Protein AF-A0A3D1B6W2-F1 (afdb_monomer)

Radius of gyration: 20.96 Å; Cα contacts (8 Å, |Δi|>4): 248; chains: 1; bounding box: 51×53×58 Å

Secondary structure (DSSP, 8-state):
-HHHHHHHHHHHHHHHHHHHHHTSS--SHHHHHHHHTTSS--TTTTHHHHHHHHHHHHHHHHHHHHHHHHHH-HHHHHHHHHHHHHHHHHHS-GGGPPTT---HHHHHHHHHHHHHHHHHHHHHTTS--HHHHHHHHHHHHHHHHHHSHHHHHHHH------TTGGGHHHHHHHHHHHHHHHTT--HHHHHHHTSHHHHHHHHHHHHHHHHHHHHHHHHHHHSTT-HHHHHHHHHHHHHHHHHHIIIIIHHHHHHHHHHHHHHTTS-----

Solvent-accessible surface area (backbone atoms only — not comparable to full-atom values): 14532 Å² total; per-residue (Å²): 112,69,72,53,51,65,35,49,48,64,56,51,52,50,42,54,50,51,29,37,74,70,57,49,84,29,73,46,74,67,50,47,50,29,45,76,68,41,71,44,31,45,74,80,63,8,57,55,35,20,51,57,58,41,60,70,51,41,61,64,52,52,48,52,46,52,48,39,35,73,75,65,29,65,67,51,38,50,50,53,53,50,50,52,44,52,52,46,41,73,76,44,40,51,83,71,58,61,85,43,52,24,56,39,76,60,54,41,58,33,53,51,44,47,52,52,49,62,73,47,39,72,67,58,63,74,50,88,46,44,82,53,18,33,59,47,48,51,51,51,49,49,53,53,52,61,64,34,51,70,47,31,29,72,78,70,68,44,77,84,62,78,76,63,70,54,40,50,56,62,52,28,47,54,50,38,54,46,44,70,47,31,73,80,36,26,38,66,52,14,43,54,55,66,28,72,69,47,44,52,51,59,68,22,41,64,38,18,60,63,41,28,64,59,38,41,54,54,39,44,72,76,40,67,91,40,66,69,46,53,54,49,23,53,53,51,15,49,49,52,3,48,48,42,25,63,70,44,34,50,52,33,51,54,52,42,50,54,56,57,59,51,62,70,69,73,75,75,81,87,130

Sequence (271 aa):
MLGRTLRVLPLYFLACLLYYWAGIGITTATELKAALTFQQGFIHLWTIPVEFKFYLLLPPLAWAGLWLLRRYGHATLIISGLSLLLMQQALWPYWQTPENSAETRWYLPAFLFGILAALLLPNLRQLHRSRVATPCALATLLVLLLALPGTRLWLFGTPLSADLMDKHLYLGLIWTCFLVVLVDGQGLAGRLLMSGPLARLGAISYSTYLFHWLVFSLLAKLWPGNAAAMCAALALALLAGALGYRLFEQPAERLRRRFSGKSHKLTPGES

Structure (mmCIF, N/CA/C/O backbone):
data_AF-A0A3D1B6W2-F1
#
_entry.id   AF-A0A3D1B6W2-F1
#
loop_
_atom_site.group_PDB
_atom_site.id
_atom_site.type_symbol
_atom_site.label_atom_id
_atom_site.label_alt_id
_atom_site.label_comp_id
_atom_site.label_asym_id
_atom_site.label_entity_id
_atom_site.label_seq_id
_atom_site.pdbx_PDB_ins_code
_atom_site.Cartn_x
_atom_site.Cartn_y
_atom_site.Cartn_z
_atom_site.occupancy
_atom_site.B_iso_or_equiv
_atom_site.auth_seq_id
_atom_site.auth_comp_id
_atom_site.auth_asym_id
_atom_site.auth_atom_id
_atom_site.pdbx_PDB_model_num
ATOM 1 N N . MET A 1 1 ? -9.464 -15.404 4.050 1.00 58.69 1 MET A N 1
ATOM 2 C CA . MET A 1 1 ? -8.199 -15.716 3.352 1.00 58.69 1 MET A CA 1
ATOM 3 C C . MET A 1 1 ? -8.468 -16.140 1.907 1.00 58.69 1 MET A C 1
ATOM 5 O O . MET A 1 1 ? -8.312 -15.300 1.031 1.00 58.69 1 MET A O 1
ATOM 9 N N . LEU A 1 2 ? -9.031 -17.336 1.664 1.00 61.34 2 LEU A N 1
ATOM 10 C CA . LEU A 1 2 ? -9.303 -17.889 0.316 1.00 61.34 2 LEU A CA 1
ATOM 11 C C . LEU A 1 2 ? -9.979 -16.929 -0.682 1.00 61.34 2 LEU A C 1
ATOM 13 O O . LEU A 1 2 ? -9.575 -16.840 -1.837 1.00 61.34 2 LEU A O 1
ATOM 17 N N . GLY A 1 3 ? -10.985 -16.170 -0.240 1.00 63.78 3 GLY A N 1
ATOM 18 C CA . GLY A 1 3 ? -11.728 -15.272 -1.129 1.00 63.78 3 GLY A CA 1
ATOM 19 C C . GLY A 1 3 ? -10.931 -14.084 -1.687 1.00 63.78 3 GLY A C 1
ATOM 20 O O . GLY A 1 3 ? -11.324 -13.548 -2.717 1.00 63.78 3 GLY A O 1
ATOM 21 N N . ARG A 1 4 ? -9.843 -13.653 -1.028 1.00 71.50 4 ARG A N 1
ATOM 22 C CA . ARG A 1 4 ? -8.928 -12.632 -1.578 1.00 71.50 4 ARG A CA 1
ATOM 23 C C . ARG A 1 4 ? -7.887 -13.273 -2.490 1.00 71.50 4 ARG A C 1
ATOM 25 O O . ARG A 1 4 ? -7.657 -12.762 -3.577 1.00 71.50 4 ARG A O 1
ATOM 32 N N . THR A 1 5 ? -7.349 -14.424 -2.095 1.00 77.19 5 THR A N 1
ATOM 33 C CA . THR A 1 5 ? -6.387 -15.204 -2.887 1.00 77.19 5 THR A CA 1
ATOM 34 C C . THR A 1 5 ? -6.891 -15.475 -4.305 1.00 77.19 5 THR A C 1
ATOM 36 O O . THR A 1 5 ? -6.187 -15.190 -5.267 1.00 77.19 5 THR A O 1
ATOM 39 N N . LEU A 1 6 ? -8.144 -15.922 -4.439 1.00 75.94 6 LEU A N 1
ATOM 40 C CA . LEU A 1 6 ? -8.764 -16.221 -5.736 1.00 75.94 6 LEU A CA 1
ATOM 41 C C . LEU A 1 6 ? -9.011 -14.985 -6.617 1.00 75.94 6 LEU A C 1
ATOM 43 O O . LEU A 1 6 ? -9.129 -15.123 -7.828 1.00 75.94 6 LEU A O 1
ATOM 47 N N . ARG A 1 7 ? -9.106 -13.789 -6.023 1.00 81.00 7 ARG A N 1
ATOM 48 C CA . ARG A 1 7 ? -9.294 -12.525 -6.756 1.00 81.00 7 ARG A CA 1
ATOM 49 C C . ARG A 1 7 ? -7.963 -11.939 -7.231 1.00 81.00 7 ARG A C 1
ATOM 51 O O . ARG A 1 7 ? -7.905 -11.381 -8.316 1.00 81.00 7 ARG A O 1
ATOM 58 N N . VAL A 1 8 ? -6.925 -12.047 -6.406 1.00 86.38 8 VAL A N 1
ATOM 59 C CA . VAL A 1 8 ? -5.662 -11.309 -6.564 1.00 86.38 8 VAL A CA 1
ATOM 60 C C . VAL A 1 8 ? -4.631 -12.126 -7.358 1.00 86.38 8 VAL A C 1
ATOM 62 O O . VAL A 1 8 ? -4.067 -11.626 -8.327 1.00 86.38 8 VAL A O 1
ATOM 65 N N . LEU A 1 9 ? -4.419 -13.407 -7.022 1.00 90.44 9 LEU A N 1
ATOM 66 C CA . LEU A 1 9 ? -3.340 -14.206 -7.628 1.00 90.44 9 LEU A CA 1
ATOM 67 C C . LEU A 1 9 ? -3.429 -14.385 -9.149 1.00 90.44 9 LEU A C 1
ATOM 69 O O . LEU A 1 9 ? -2.396 -14.229 -9.796 1.00 90.44 9 LEU A O 1
ATOM 73 N N . PRO A 1 10 ? -4.597 -14.692 -9.752 1.00 91.56 10 PRO A N 1
ATOM 74 C CA . PRO A 1 10 ? -4.646 -14.956 -11.190 1.00 91.56 10 PRO A CA 1
ATOM 75 C C . PRO A 1 10 ? -4.177 -13.758 -12.017 1.00 91.56 10 PRO A C 1
ATOM 77 O O . PRO A 1 10 ? -3.418 -13.913 -12.971 1.00 91.56 10 PRO A O 1
ATOM 80 N N . LEU A 1 11 ? -4.593 -12.555 -11.614 1.00 92.69 11 LEU A N 1
ATOM 81 C CA . LEU A 1 11 ? -4.232 -11.332 -12.315 1.00 92.69 11 LEU A CA 1
ATOM 82 C C . LEU A 1 11 ? -2.776 -10.937 -12.059 1.00 92.69 11 LEU A C 1
ATOM 84 O O . LEU A 1 11 ? -2.102 -10.487 -12.980 1.00 92.69 11 LEU A O 1
ATOM 88 N N . TYR A 1 12 ? -2.274 -11.154 -10.841 1.00 94.75 12 TYR A N 1
ATOM 89 C CA . TYR A 1 12 ? -0.857 -10.981 -10.529 1.00 94.75 12 TYR A CA 1
ATOM 90 C C . TYR A 1 12 ? 0.036 -11.893 -11.384 1.00 94.75 12 TYR A C 1
ATOM 92 O O . TYR A 1 12 ? 0.992 -11.416 -11.988 1.00 94.75 12 TYR A O 1
ATOM 100 N N . PHE A 1 13 ? -0.299 -13.182 -11.501 1.00 95.00 13 PHE A N 1
ATOM 101 C CA . PHE A 1 13 ? 0.459 -14.116 -12.339 1.00 95.00 13 PHE A CA 1
ATOM 102 C C . PHE A 1 13 ? 0.422 -13.717 -13.813 1.00 95.00 13 PHE A C 1
ATOM 104 O O . PHE A 1 13 ? 1.461 -13.733 -14.471 1.00 95.00 13 PHE A O 1
ATOM 111 N N . LEU A 1 14 ? -0.742 -13.293 -14.317 1.00 95.25 14 LEU A N 1
ATOM 112 C CA . LEU A 1 14 ? -0.849 -12.745 -15.667 1.00 95.25 14 LEU A CA 1
ATOM 113 C C . LEU A 1 14 ? 0.044 -11.511 -15.846 1.00 95.25 14 LEU A C 1
ATOM 115 O O . LEU A 1 14 ? 0.740 -11.409 -16.852 1.00 95.25 14 LEU A O 1
ATOM 119 N N . ALA A 1 15 ? 0.063 -10.597 -14.874 1.00 95.62 15 ALA A N 1
ATOM 120 C CA . ALA A 1 15 ? 0.935 -9.431 -14.917 1.00 95.62 15 ALA A CA 1
ATOM 121 C C . ALA A 1 15 ? 2.412 -9.842 -14.979 1.00 95.62 15 ALA A C 1
ATOM 123 O O . ALA A 1 15 ? 3.109 -9.396 -15.884 1.00 95.62 15 ALA A O 1
ATOM 124 N N . CYS A 1 16 ? 2.881 -10.741 -14.105 1.00 96.19 16 CYS A N 1
ATOM 125 C CA . CYS A 1 16 ? 4.258 -11.248 -14.144 1.00 96.19 16 CYS A CA 1
ATOM 126 C C . CYS A 1 16 ? 4.626 -11.851 -15.508 1.00 96.19 16 CYS A C 1
ATOM 128 O O . CYS A 1 16 ? 5.708 -11.575 -16.024 1.00 96.19 16 CYS A O 1
ATOM 130 N N . LEU A 1 17 ? 3.722 -12.630 -16.112 1.00 96.38 17 LEU A N 1
ATOM 131 C CA . LEU A 1 17 ? 3.921 -13.204 -17.445 1.00 96.38 17 LEU A CA 1
ATOM 132 C C . LEU A 1 17 ? 4.016 -12.125 -18.531 1.00 96.38 17 LEU A C 1
ATOM 134 O O . LEU A 1 17 ? 4.870 -12.222 -19.406 1.00 96.38 17 LEU A O 1
ATOM 138 N N . LEU A 1 18 ? 3.181 -11.086 -18.465 1.00 95.75 18 LEU A N 1
ATOM 139 C CA . LEU A 1 18 ? 3.218 -9.971 -19.414 1.00 95.75 18 LEU A CA 1
ATOM 140 C C . LEU A 1 18 ? 4.480 -9.115 -19.262 1.00 95.75 18 LEU A C 1
ATOM 142 O O . LEU A 1 18 ? 5.059 -8.721 -20.270 1.00 95.75 18 LEU A O 1
ATOM 146 N N . TYR A 1 19 ? 4.937 -8.863 -18.032 1.00 96.38 19 TYR A N 1
ATOM 147 C CA . TYR A 1 19 ? 6.213 -8.182 -17.778 1.00 96.38 19 TYR A CA 1
ATOM 148 C C . TYR A 1 19 ? 7.397 -8.978 -18.323 1.00 96.38 19 TYR A C 1
ATOM 150 O O . TYR A 1 19 ? 8.251 -8.401 -18.995 1.00 96.38 19 TYR A O 1
ATOM 158 N N . TYR A 1 20 ? 7.401 -10.295 -18.093 1.00 96.44 20 TYR A N 1
ATOM 159 C CA . TYR A 1 20 ? 8.403 -11.201 -18.647 1.00 96.44 20 TYR A CA 1
ATOM 160 C C . TYR A 1 20 ? 8.401 -11.192 -20.178 1.00 96.44 20 TYR A C 1
ATOM 162 O O . TYR A 1 20 ? 9.444 -11.005 -20.798 1.00 96.44 20 TYR A O 1
ATOM 170 N N . TRP A 1 21 ? 7.224 -11.321 -20.794 1.00 96.19 21 TRP A N 1
ATOM 171 C CA . TRP A 1 21 ? 7.077 -11.297 -22.249 1.00 96.19 21 TRP A CA 1
ATOM 172 C C . TRP A 1 21 ? 7.518 -9.963 -22.866 1.00 96.19 21 TRP A C 1
ATOM 174 O O . TRP A 1 21 ? 8.160 -9.946 -23.912 1.00 96.19 21 TRP A O 1
ATOM 184 N N . ALA A 1 22 ? 7.214 -8.844 -22.206 1.00 94.00 22 ALA A N 1
ATOM 185 C CA . ALA A 1 22 ? 7.631 -7.518 -22.650 1.00 94.00 22 ALA A CA 1
ATOM 186 C C . ALA A 1 22 ? 9.114 -7.209 -22.365 1.00 94.00 22 ALA A C 1
ATOM 188 O O . ALA A 1 22 ? 9.617 -6.186 -22.833 1.00 94.00 22 ALA A O 1
ATOM 189 N N . GLY A 1 23 ? 9.806 -8.050 -21.587 1.00 93.31 23 GLY A N 1
ATOM 190 C CA . GLY A 1 23 ? 11.188 -7.829 -21.163 1.00 93.31 23 GLY A CA 1
ATOM 191 C C . GLY A 1 23 ? 11.363 -6.588 -20.282 1.00 93.31 23 GLY A C 1
ATOM 192 O O . GLY A 1 23 ? 12.385 -5.909 -20.374 1.00 93.31 23 GLY A O 1
ATOM 193 N N . ILE A 1 24 ? 10.358 -6.244 -19.468 1.00 92.19 24 ILE A N 1
ATOM 194 C CA . ILE A 1 24 ? 10.368 -5.062 -18.594 1.00 92.19 24 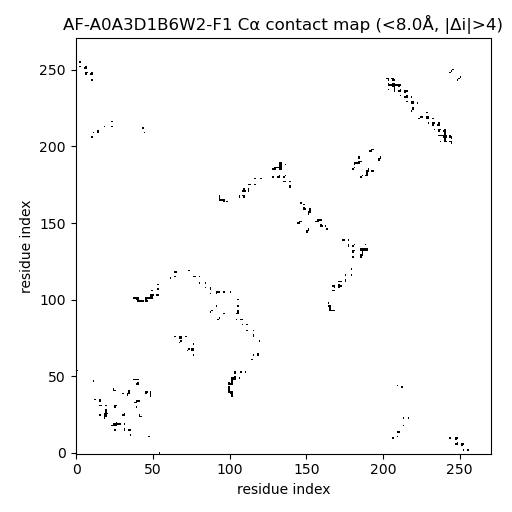ILE A CA 1
ATOM 195 C C . ILE A 1 24 ? 10.360 -5.529 -17.140 1.00 92.19 24 ILE A C 1
ATOM 197 O O . ILE A 1 24 ? 9.388 -6.117 -16.674 1.00 92.19 24 ILE A O 1
ATOM 201 N N . GLY A 1 25 ? 11.431 -5.244 -16.397 1.00 89.50 25 GLY A N 1
ATOM 202 C CA . GLY A 1 25 ? 11.549 -5.555 -14.967 1.00 89.50 25 GLY A CA 1
ATOM 203 C C . GLY A 1 25 ? 11.794 -7.033 -14.639 1.00 89.50 25 GLY A C 1
ATOM 204 O O . GLY A 1 25 ? 12.628 -7.317 -13.789 1.00 89.50 25 GLY A O 1
ATOM 205 N N . ILE A 1 26 ? 11.105 -7.956 -15.316 1.00 94.00 26 ILE A N 1
ATOM 206 C CA . ILE A 1 26 ? 11.344 -9.404 -15.269 1.00 94.00 26 ILE A CA 1
ATOM 207 C C . ILE A 1 26 ? 11.857 -9.805 -16.650 1.00 94.00 26 ILE A C 1
ATOM 209 O O . ILE A 1 26 ? 11.175 -9.586 -17.646 1.00 94.00 26 ILE A O 1
ATOM 213 N N . THR A 1 27 ? 13.055 -10.366 -16.727 1.00 93.81 27 THR A N 1
ATOM 214 C CA . THR A 1 27 ? 13.745 -10.630 -18.001 1.00 93.81 27 THR A CA 1
ATOM 215 C C . THR A 1 27 ? 14.181 -12.080 -18.150 1.00 93.81 27 THR A C 1
ATOM 217 O O . THR A 1 27 ? 14.271 -12.588 -19.266 1.00 93.81 27 THR A O 1
ATOM 220 N N . THR A 1 28 ? 14.391 -12.786 -17.038 1.00 95.69 28 THR A N 1
ATOM 221 C CA . THR A 1 28 ? 14.828 -14.187 -17.046 1.00 95.69 28 THR A CA 1
ATOM 222 C C . THR A 1 28 ? 13.753 -15.133 -16.514 1.00 95.69 28 THR A C 1
ATOM 224 O O . THR A 1 28 ? 12.903 -14.769 -15.699 1.00 95.69 28 THR A O 1
ATOM 227 N N . ALA A 1 29 ? 13.797 -16.398 -16.946 1.00 95.25 29 ALA A N 1
ATOM 228 C CA . ALA A 1 29 ? 12.887 -17.429 -16.439 1.00 95.25 29 ALA A CA 1
ATOM 229 C C . ALA A 1 29 ? 13.076 -17.679 -14.928 1.00 95.25 29 ALA A C 1
ATOM 231 O O . ALA A 1 29 ? 12.125 -18.016 -14.221 1.00 95.25 29 ALA A O 1
ATOM 232 N N . THR A 1 30 ? 14.296 -17.481 -14.422 1.00 95.88 30 THR A N 1
ATOM 233 C CA . THR A 1 30 ? 14.623 -17.543 -12.993 1.00 95.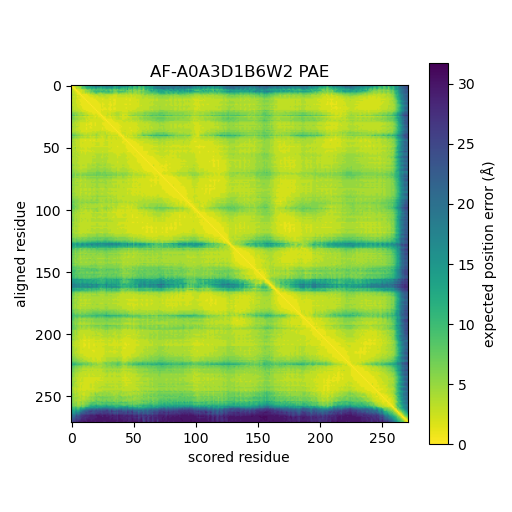88 30 THR A CA 1
ATOM 234 C C . THR A 1 30 ? 13.949 -16.425 -12.205 1.00 95.88 30 THR A C 1
ATOM 236 O O . THR A 1 30 ? 13.352 -16.704 -11.168 1.00 95.88 30 THR A O 1
ATOM 239 N N . GLU A 1 31 ? 13.964 -15.191 -12.715 1.00 95.12 31 GLU A N 1
ATOM 240 C CA . GLU A 1 31 ? 13.259 -14.056 -12.104 1.00 95.12 31 GLU A CA 1
ATOM 241 C C . GLU A 1 31 ? 11.746 -14.264 -12.125 1.00 95.12 31 GLU A C 1
ATOM 243 O O . GLU A 1 31 ? 11.082 -14.070 -11.108 1.00 95.12 31 GLU A O 1
ATOM 248 N N . LEU A 1 32 ? 11.196 -14.743 -13.247 1.00 95.88 32 LEU A N 1
ATOM 249 C CA . LEU A 1 32 ? 9.775 -15.075 -13.341 1.00 95.88 32 LEU A CA 1
ATOM 250 C C . LEU A 1 32 ? 9.388 -16.117 -12.284 1.00 95.88 32 LEU A C 1
ATOM 252 O O . LEU A 1 32 ? 8.409 -15.935 -11.562 1.00 95.88 32 LEU A O 1
ATOM 256 N N . LYS A 1 33 ? 10.177 -17.188 -12.139 1.00 96.38 33 LYS A N 1
ATOM 257 C CA . LYS A 1 33 ? 9.943 -18.200 -11.103 1.00 96.38 33 LYS A CA 1
ATOM 258 C C . LYS A 1 33 ? 10.027 -17.594 -9.698 1.00 96.38 33 LYS A C 1
ATOM 260 O O . LYS A 1 33 ? 9.172 -17.895 -8.864 1.00 96.38 33 LYS A O 1
ATOM 265 N N . ALA A 1 34 ? 11.008 -16.734 -9.432 1.00 95.06 34 ALA A N 1
ATOM 266 C CA . ALA A 1 34 ? 11.166 -16.071 -8.138 1.00 95.06 34 ALA A CA 1
ATOM 267 C C . ALA A 1 34 ? 9.987 -15.133 -7.811 1.00 95.06 34 ALA A C 1
ATOM 269 O O . ALA A 1 34 ? 9.536 -15.097 -6.664 1.00 95.06 34 ALA A O 1
ATOM 270 N N . ALA A 1 35 ? 9.441 -14.440 -8.816 1.00 94.38 35 ALA A N 1
ATOM 271 C CA . ALA A 1 35 ? 8.260 -13.590 -8.682 1.00 94.38 35 ALA A CA 1
ATOM 272 C C . ALA A 1 35 ? 7.004 -14.421 -8.371 1.00 94.38 35 ALA A C 1
ATOM 274 O O . ALA A 1 35 ? 6.321 -14.182 -7.376 1.00 94.38 35 ALA A O 1
ATOM 275 N N . LEU A 1 36 ? 6.737 -15.461 -9.172 1.00 94.38 36 LEU A N 1
ATOM 276 C CA . LEU A 1 36 ? 5.565 -16.331 -9.011 1.00 94.38 36 LEU A CA 1
ATOM 277 C C . LEU A 1 36 ? 5.572 -17.108 -7.684 1.00 94.38 36 LEU A C 1
ATOM 279 O O . LEU A 1 36 ? 4.510 -17.435 -7.160 1.00 94.38 36 LEU A O 1
ATOM 283 N N . THR A 1 37 ? 6.756 -17.395 -7.135 1.00 94.25 37 THR A N 1
ATOM 284 C CA . THR A 1 37 ? 6.927 -18.096 -5.849 1.00 94.25 37 THR A CA 1
ATOM 285 C C . THR A 1 37 ? 7.104 -17.159 -4.650 1.00 94.25 37 THR A C 1
ATOM 287 O O . THR A 1 37 ? 7.338 -17.636 -3.541 1.00 94.25 37 THR A O 1
ATOM 290 N N . PHE A 1 38 ? 6.972 -15.839 -4.840 1.00 93.88 38 PHE A N 1
ATOM 291 C CA . PHE A 1 38 ? 7.092 -14.819 -3.786 1.00 93.88 38 PHE A CA 1
ATOM 292 C C . PHE A 1 38 ? 8.448 -14.777 -3.059 1.00 93.88 38 PHE A C 1
ATOM 294 O O . PHE A 1 38 ? 8.538 -14.316 -1.914 1.00 93.88 38 PHE A O 1
ATOM 301 N N . GLN A 1 39 ? 9.508 -15.239 -3.722 1.00 91.75 39 GLN A N 1
ATOM 302 C CA . GLN A 1 39 ? 10.873 -15.212 -3.194 1.00 91.75 39 GLN A CA 1
ATOM 303 C C . GLN A 1 39 ? 11.518 -13.836 -3.354 1.00 91.75 39 GLN A C 1
ATOM 305 O O . GLN A 1 39 ? 12.265 -13.401 -2.482 1.00 91.75 39 GLN A O 1
ATOM 310 N N . GLN A 1 40 ? 11.221 -13.144 -4.454 1.00 91.25 40 GLN A N 1
ATOM 311 C CA . GLN A 1 40 ? 11.771 -11.827 -4.755 1.00 91.25 40 GLN A CA 1
ATOM 312 C C . GLN A 1 40 ? 10.684 -10.882 -5.259 1.00 91.25 40 GLN A C 1
ATOM 314 O O . GLN A 1 40 ? 9.695 -11.300 -5.864 1.00 91.25 40 GLN A O 1
ATOM 319 N N . GLY A 1 41 ? 10.868 -9.600 -4.958 1.00 89.44 41 GLY A N 1
ATOM 320 C CA . GLY A 1 41 ? 10.013 -8.527 -5.426 1.00 89.44 41 GLY A CA 1
ATOM 321 C C . GLY A 1 41 ? 10.649 -7.850 -6.631 1.00 89.44 41 GLY A C 1
ATOM 322 O O . GLY A 1 41 ? 11.858 -7.649 -6.668 1.00 89.44 41 GLY A O 1
ATOM 323 N N . PHE A 1 42 ? 9.829 -7.505 -7.618 1.00 91.38 42 PHE A N 1
ATOM 324 C CA . PHE A 1 42 ? 10.276 -6.858 -8.849 1.00 91.38 42 PHE A CA 1
ATOM 325 C C . PHE A 1 42 ? 9.487 -5.576 -9.058 1.00 91.38 42 PHE A C 1
ATOM 327 O O . PHE A 1 42 ? 8.285 -5.561 -8.790 1.00 91.38 42 PHE A O 1
ATOM 334 N N . ILE A 1 43 ? 10.144 -4.537 -9.586 1.00 90.44 43 ILE A N 1
ATOM 335 C CA . ILE A 1 43 ? 9.535 -3.250 -9.970 1.00 90.44 43 ILE A CA 1
ATOM 336 C C . ILE A 1 43 ? 8.603 -2.707 -8.881 1.00 90.44 43 ILE A C 1
ATOM 338 O O . ILE A 1 43 ? 9.038 -2.557 -7.756 1.00 90.44 43 ILE A O 1
ATOM 342 N N . HIS A 1 44 ? 7.333 -2.428 -9.159 1.00 92.06 44 HIS A N 1
ATOM 343 C CA . HIS A 1 44 ? 6.314 -2.131 -8.149 1.00 92.06 44 HIS A CA 1
ATOM 344 C C . HIS A 1 44 ? 5.630 -3.394 -7.603 1.00 92.06 44 HIS A C 1
ATOM 346 O O . HIS A 1 44 ? 5.048 -3.336 -6.532 1.00 92.06 44 HIS A O 1
ATOM 352 N N . LEU A 1 45 ? 5.715 -4.547 -8.271 1.00 94.75 45 LEU A N 1
ATOM 353 C CA . LEU A 1 45 ? 4.985 -5.782 -7.940 1.00 94.75 45 LEU A CA 1
ATOM 354 C C . LEU A 1 45 ? 5.390 -6.458 -6.612 1.00 94.75 45 LEU A C 1
ATOM 356 O O . LEU A 1 45 ? 4.732 -7.415 -6.199 1.00 94.75 45 LEU A O 1
ATOM 360 N N . TRP A 1 46 ? 6.443 -5.989 -5.935 1.00 93.19 46 TRP A N 1
ATOM 361 C CA . TRP A 1 46 ? 6.930 -6.527 -4.652 1.00 93.19 46 TRP A CA 1
ATOM 362 C C . TRP A 1 46 ? 5.914 -6.453 -3.507 1.00 93.19 46 TRP A C 1
ATOM 364 O O . TRP A 1 46 ? 5.972 -7.266 -2.581 1.00 93.19 46 TRP A O 1
ATOM 374 N N . THR A 1 47 ? 4.965 -5.517 -3.572 1.00 92.50 47 THR A N 1
ATOM 375 C CA . THR A 1 47 ? 3.938 -5.342 -2.534 1.00 92.50 47 THR A CA 1
ATOM 376 C C . THR A 1 47 ? 3.047 -6.576 -2.400 1.00 92.50 47 THR A C 1
ATOM 378 O O . THR A 1 47 ? 2.617 -6.910 -1.299 1.00 92.50 47 THR A O 1
ATOM 381 N N . ILE A 1 48 ? 2.820 -7.311 -3.495 1.00 94.00 48 ILE A N 1
ATOM 382 C CA . ILE A 1 48 ? 1.931 -8.473 -3.517 1.00 94.00 48 ILE A CA 1
ATOM 383 C C . ILE A 1 48 ? 2.488 -9.622 -2.659 1.00 94.00 48 ILE A C 1
ATOM 385 O O . ILE A 1 48 ? 1.779 -10.047 -1.743 1.00 94.00 48 ILE A O 1
ATOM 389 N N . PRO A 1 49 ? 3.740 -10.093 -2.849 1.00 94.44 49 PRO A N 1
ATOM 390 C CA . PRO A 1 49 ? 4.396 -11.003 -1.909 1.00 94.44 49 PRO A CA 1
ATOM 391 C C . PRO A 1 49 ? 4.284 -10.565 -0.441 1.00 94.44 49 PRO A C 1
ATOM 393 O O . PRO A 1 49 ? 3.927 -11.372 0.421 1.00 94.44 49 PRO A O 1
ATOM 396 N N . VAL A 1 50 ? 4.553 -9.282 -0.166 1.00 94.81 50 VAL A N 1
ATOM 397 C CA . VAL A 1 50 ? 4.533 -8.703 1.185 1.00 94.81 50 VAL A CA 1
ATOM 398 C C . VAL A 1 50 ? 3.142 -8.807 1.812 1.00 94.81 50 VAL A C 1
ATOM 400 O O . VAL A 1 50 ? 3.014 -9.263 2.952 1.00 94.81 50 VAL A O 1
ATOM 403 N N . GLU A 1 51 ? 2.100 -8.432 1.070 1.00 93.44 51 GLU A N 1
ATOM 404 C CA . GLU A 1 51 ? 0.706 -8.523 1.505 1.00 93.44 51 GLU A CA 1
ATOM 405 C C . GLU A 1 51 ? 0.260 -9.971 1.716 1.00 93.44 51 GLU A C 1
ATOM 407 O O . GLU A 1 51 ? -0.401 -10.274 2.710 1.00 93.44 51 GLU A O 1
ATOM 412 N N . PHE A 1 52 ? 0.625 -10.886 0.814 1.00 91.81 52 PHE A N 1
ATOM 413 C CA . PHE A 1 52 ? 0.244 -12.294 0.929 1.00 91.81 52 PHE A CA 1
ATOM 414 C C . PHE A 1 52 ? 0.850 -12.963 2.158 1.00 91.81 52 PHE A C 1
ATOM 416 O O . PHE A 1 52 ? 0.132 -13.634 2.904 1.00 91.81 52 PHE A O 1
ATOM 423 N N . LYS A 1 53 ? 2.145 -12.743 2.403 1.00 93.25 53 LYS A N 1
ATOM 424 C CA . LYS A 1 53 ? 2.827 -13.197 3.621 1.00 93.25 53 LYS A CA 1
ATOM 425 C C . LYS A 1 53 ? 2.185 -12.566 4.867 1.00 93.25 53 LYS A C 1
ATOM 427 O O . LYS A 1 53 ? 1.915 -13.271 5.838 1.00 93.25 53 LYS A O 1
ATOM 432 N N . PHE A 1 54 ? 1.839 -11.275 4.826 1.00 93.69 54 PHE A N 1
ATOM 433 C CA . PHE A 1 54 ? 1.133 -10.614 5.928 1.00 93.69 54 PHE A CA 1
ATOM 434 C C . PHE A 1 54 ? -0.255 -11.207 6.196 1.00 93.69 54 PHE A C 1
ATOM 436 O O . PHE A 1 54 ? -0.636 -11.365 7.354 1.00 93.69 54 PHE A O 1
ATOM 443 N N . TYR A 1 55 ? -1.017 -11.586 5.169 1.00 91.12 55 TYR A N 1
ATOM 444 C CA . TYR A 1 55 ? -2.323 -12.209 5.375 1.00 91.12 55 TYR A CA 1
ATOM 445 C C . TYR A 1 55 ? -2.230 -13.511 6.180 1.00 91.12 55 TYR A C 1
ATOM 447 O O . TYR A 1 55 ? -3.153 -13.810 6.929 1.00 91.12 55 TYR A O 1
ATOM 455 N N . LEU A 1 56 ? -1.121 -14.248 6.116 1.00 91.94 56 LEU A N 1
ATOM 456 C CA . LEU A 1 56 ? -0.907 -15.405 6.993 1.00 91.94 56 LEU A CA 1
ATOM 457 C C . LEU A 1 56 ? -0.673 -14.995 8.458 1.00 91.94 56 LEU A C 1
ATOM 459 O O . LEU A 1 56 ? -1.128 -15.685 9.366 1.00 91.94 56 LEU A O 1
ATOM 463 N N . LEU A 1 57 ? -0.022 -13.852 8.689 1.00 93.38 57 LEU A N 1
ATOM 464 C CA . LEU A 1 57 ? 0.237 -13.291 10.022 1.00 93.38 57 LEU A CA 1
ATOM 465 C C . LEU A 1 57 ? -0.971 -12.554 10.619 1.00 93.38 57 LEU A C 1
ATOM 467 O O . LEU A 1 57 ? -1.065 -12.391 11.834 1.00 93.38 57 LEU A O 1
ATOM 471 N N . LEU A 1 58 ? -1.909 -12.102 9.787 1.00 94.62 58 LEU A N 1
ATOM 472 C CA . LEU A 1 58 ? -3.038 -11.288 10.227 1.00 94.62 58 LEU A CA 1
ATOM 473 C C . LEU A 1 58 ? -3.949 -12.002 11.250 1.00 94.62 58 LEU A C 1
ATOM 475 O O . LEU A 1 58 ? -4.255 -11.369 12.259 1.00 94.62 58 LEU A O 1
ATOM 479 N N . PRO A 1 59 ? -4.394 -13.267 11.069 1.00 94.56 59 PRO A N 1
ATOM 480 C CA . PRO A 1 59 ? -5.252 -13.943 12.043 1.00 94.56 59 PRO A CA 1
ATOM 481 C C . PRO A 1 59 ? -4.664 -14.024 13.458 1.00 94.56 59 PRO A C 1
ATOM 483 O O . PRO A 1 59 ? -5.363 -13.596 14.377 1.00 94.56 59 PRO A O 1
ATOM 486 N N . PRO A 1 60 ? -3.420 -14.505 13.679 1.00 96.19 60 PRO A N 1
ATOM 487 C CA . PRO A 1 60 ? -2.865 -14.564 15.028 1.00 96.19 60 PRO A CA 1
ATOM 488 C C . PRO A 1 60 ? -2.644 -13.172 15.629 1.00 96.19 60 PRO A C 1
ATOM 490 O O . PRO A 1 60 ? -2.958 -12.974 16.800 1.00 96.19 60 PRO A O 1
ATOM 493 N N . LEU A 1 61 ? -2.191 -12.185 14.844 1.00 95.94 61 LEU A N 1
ATOM 494 C CA . LEU A 1 61 ? -2.000 -10.814 15.338 1.00 95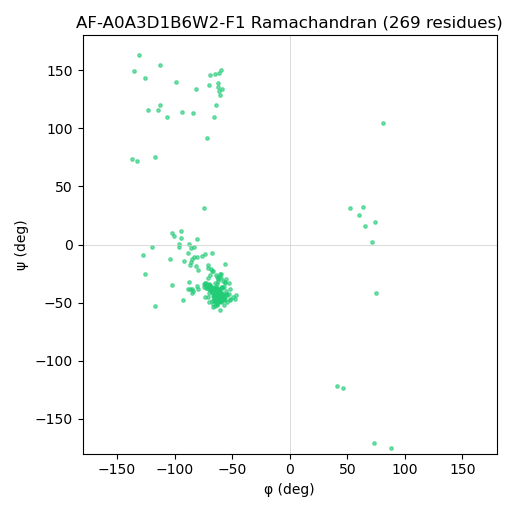.94 61 LEU A CA 1
ATOM 495 C C . LEU A 1 61 ? -3.326 -10.142 15.717 1.00 95.94 61 LEU A C 1
ATOM 497 O O . LEU A 1 61 ? -3.431 -9.523 16.775 1.00 95.94 61 LEU A O 1
ATOM 501 N N . ALA A 1 62 ? -4.354 -10.281 14.878 1.00 96.25 62 ALA A N 1
ATOM 502 C CA . ALA A 1 62 ? -5.680 -9.744 15.157 1.00 96.25 62 ALA A CA 1
ATOM 503 C C . ALA A 1 62 ? -6.325 -10.440 16.362 1.00 96.25 62 ALA A C 1
ATOM 505 O O . ALA A 1 62 ? -6.944 -9.777 17.193 1.00 96.25 62 ALA A O 1
ATOM 506 N N . TRP A 1 63 ? -6.158 -11.760 16.486 1.00 97.56 63 TR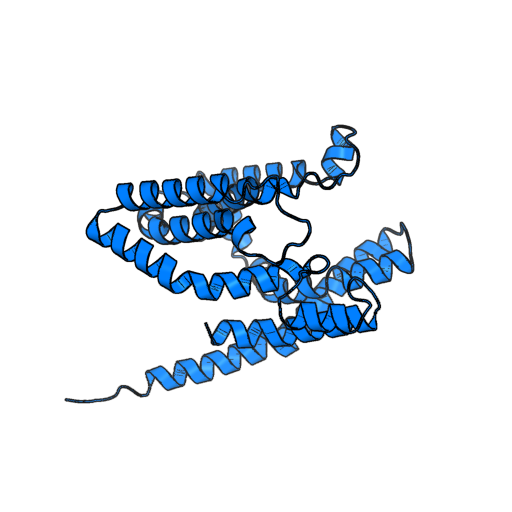P A N 1
ATOM 507 C CA . TRP A 1 63 ? -6.647 -12.520 17.633 1.00 97.56 63 TRP A CA 1
ATOM 508 C C . TRP A 1 63 ? -5.958 -12.099 18.935 1.00 97.56 63 TRP A C 1
ATOM 510 O O . TRP A 1 63 ? -6.651 -11.780 19.899 1.00 97.56 63 TRP A O 1
ATOM 520 N N . ALA A 1 64 ? -4.625 -12.008 18.948 1.00 97.50 64 ALA A N 1
ATOM 521 C CA . ALA A 1 64 ? -3.865 -11.535 20.103 1.00 97.50 64 ALA A CA 1
ATOM 522 C C . ALA A 1 64 ? -4.257 -10.101 20.492 1.00 97.50 64 ALA A C 1
ATOM 524 O O . ALA A 1 64 ? -4.502 -9.825 21.665 1.00 97.50 64 ALA A O 1
ATOM 525 N N . GLY A 1 65 ? -4.400 -9.202 19.512 1.00 97.38 65 GLY A N 1
ATOM 526 C CA . GLY A 1 65 ? -4.852 -7.831 19.749 1.00 97.38 65 GLY A CA 1
ATOM 527 C C . GLY A 1 65 ? -6.265 -7.760 20.338 1.00 97.38 65 GLY A C 1
ATOM 528 O O . GLY A 1 65 ? -6.494 -7.034 21.303 1.00 97.38 65 GLY A O 1
ATOM 529 N N . LEU A 1 66 ? -7.209 -8.554 19.821 1.00 97.38 66 LEU A N 1
ATOM 530 C CA . LEU A 1 66 ? -8.564 -8.653 20.378 1.00 97.38 66 LEU A CA 1
ATOM 531 C C . LEU A 1 66 ? -8.569 -9.232 21.793 1.00 97.38 66 LEU A C 1
ATOM 533 O O . LEU A 1 66 ? -9.324 -8.761 22.643 1.00 97.38 66 LEU A O 1
ATOM 537 N N . TRP A 1 67 ? -7.752 -10.251 22.047 1.00 97.94 67 TRP A N 1
ATOM 538 C CA . TRP A 1 67 ? -7.619 -10.857 23.365 1.00 97.94 67 TRP A CA 1
ATOM 539 C C . TRP A 1 67 ? -7.068 -9.855 24.385 1.00 97.94 67 TRP A C 1
ATOM 541 O O . TRP A 1 67 ? -7.691 -9.657 25.428 1.00 97.94 67 TRP A O 1
ATOM 551 N N . LEU A 1 68 ? -5.979 -9.150 24.052 1.00 97.56 68 LEU A N 1
ATOM 552 C CA . LEU A 1 68 ? -5.405 -8.092 24.890 1.00 97.56 68 LEU A CA 1
ATOM 553 C C . LEU A 1 68 ? -6.426 -6.991 25.178 1.00 97.56 68 LEU A C 1
ATOM 555 O O . LEU A 1 68 ? -6.627 -6.619 26.333 1.00 97.56 68 LEU A O 1
ATOM 559 N N . LEU A 1 69 ? -7.118 -6.522 24.136 1.00 96.94 69 LEU A N 1
ATOM 560 C CA . LEU A 1 69 ? -8.135 -5.484 24.253 1.00 96.94 69 LEU A CA 1
ATOM 561 C C . LEU A 1 69 ? -9.272 -5.900 25.193 1.00 96.94 69 LEU A C 1
ATOM 563 O O . LEU A 1 69 ? -9.693 -5.109 26.031 1.00 96.94 69 LEU A O 1
ATOM 567 N N . ARG A 1 70 ? -9.765 -7.138 25.076 1.00 96.12 70 ARG A N 1
ATOM 568 C CA . ARG A 1 70 ? -10.870 -7.646 25.905 1.00 96.12 70 ARG A CA 1
ATOM 569 C C . ARG A 1 70 ? -10.453 -7.941 27.342 1.00 96.12 70 ARG A C 1
ATOM 571 O O . ARG A 1 70 ? -11.269 -7.780 28.243 1.00 96.12 70 ARG A O 1
ATOM 578 N N . ARG A 1 71 ? -9.221 -8.409 27.558 1.00 96.88 71 ARG A N 1
ATOM 579 C CA . ARG A 1 71 ? -8.748 -8.847 28.877 1.00 96.88 71 ARG A CA 1
ATOM 580 C C . ARG A 1 71 ? -8.176 -7.709 29.719 1.00 96.88 71 ARG A C 1
ATOM 582 O O . ARG A 1 71 ? -8.380 -7.720 30.931 1.00 96.88 71 ARG A O 1
ATOM 589 N N . TYR A 1 72 ? -7.464 -6.777 29.087 1.00 96.81 72 TYR A N 1
ATOM 590 C CA . TYR A 1 72 ? -6.666 -5.746 29.761 1.00 96.81 72 TYR A CA 1
ATOM 591 C C . TYR A 1 72 ? -6.980 -4.312 29.295 1.00 96.81 72 TYR A C 1
ATOM 593 O O . TYR A 1 72 ? -6.534 -3.353 29.919 1.00 96.81 72 TYR A O 1
ATOM 601 N N . GLY A 1 73 ? -7.775 -4.142 28.234 1.00 95.94 73 GLY A N 1
ATOM 602 C CA . GLY A 1 73 ? -8.227 -2.834 27.756 1.00 95.94 73 GLY A CA 1
ATOM 603 C C . GLY A 1 73 ? -7.288 -2.151 26.755 1.00 95.94 73 GLY A C 1
ATOM 604 O O . GLY A 1 73 ? -6.289 -2.705 26.288 1.00 95.94 73 GLY A O 1
ATOM 605 N N . HIS A 1 74 ? -7.640 -0.914 26.388 1.00 96.06 74 HIS A N 1
ATOM 606 C CA . HIS A 1 74 ? -6.991 -0.153 25.310 1.00 96.06 74 HIS A CA 1
ATOM 607 C C . HIS A 1 74 ? -5.545 0.233 25.620 1.00 96.06 74 HIS A C 1
ATOM 609 O O . HIS A 1 74 ? -4.711 0.204 24.719 1.00 96.06 74 HIS A O 1
ATOM 615 N N . ALA A 1 75 ? -5.236 0.571 26.876 1.00 96.62 75 ALA A N 1
ATOM 616 C CA . ALA A 1 75 ? -3.888 0.973 27.276 1.00 96.62 75 ALA A CA 1
ATOM 617 C C . ALA A 1 75 ? -2.878 -0.156 27.030 1.00 96.62 75 ALA A C 1
ATOM 619 O O . ALA A 1 75 ? -1.855 0.060 26.385 1.00 96.62 75 ALA A O 1
ATOM 620 N N . THR A 1 76 ? -3.204 -1.379 27.455 1.00 96.88 76 THR A N 1
ATOM 621 C CA . THR A 1 76 ? -2.358 -2.553 27.220 1.00 96.88 76 THR A CA 1
ATOM 622 C C . THR A 1 76 ? -2.216 -2.858 25.734 1.00 96.88 76 THR A C 1
ATOM 624 O O . THR A 1 76 ? -1.104 -3.109 25.289 1.00 96.88 76 THR A O 1
ATOM 627 N N . LEU A 1 77 ? -3.294 -2.768 24.944 1.00 97.50 77 LEU A N 1
ATOM 628 C CA . LEU A 1 77 ? -3.213 -2.945 23.489 1.00 97.50 77 LEU A CA 1
ATOM 629 C C . LEU A 1 77 ? -2.218 -1.962 22.846 1.00 97.50 77 LEU A C 1
ATOM 631 O O . LEU A 1 77 ? -1.392 -2.371 22.030 1.00 97.50 77 LEU A O 1
ATOM 635 N N . ILE A 1 78 ? -2.293 -0.679 23.214 1.00 96.94 78 ILE A N 1
ATOM 636 C CA . ILE A 1 78 ? -1.411 0.367 22.679 1.00 96.94 78 ILE A CA 1
ATOM 637 C C . ILE A 1 78 ? 0.033 0.115 23.112 1.00 96.94 78 ILE A C 1
ATOM 639 O O . ILE A 1 78 ? 0.922 0.133 22.265 1.00 96.94 78 ILE A O 1
ATOM 643 N N . ILE A 1 79 ? 0.267 -0.168 24.396 1.00 97.75 79 ILE A N 1
ATOM 644 C CA . ILE A 1 79 ? 1.607 -0.455 24.921 1.00 97.75 79 ILE A CA 1
ATOM 645 C C . ILE A 1 79 ? 2.199 -1.676 24.214 1.00 97.75 79 ILE A C 1
ATOM 647 O O . ILE A 1 79 ? 3.303 -1.583 23.695 1.00 97.75 79 ILE A O 1
ATOM 651 N N . SER A 1 80 ? 1.462 -2.785 24.101 1.00 97.38 80 SER A N 1
ATOM 652 C CA . SER A 1 80 ? 1.931 -3.980 23.390 1.00 97.38 80 SER A CA 1
ATOM 653 C C . SER A 1 80 ? 2.218 -3.709 21.911 1.00 97.38 80 SER A C 1
ATOM 655 O O . SER A 1 80 ? 3.219 -4.191 21.385 1.00 97.38 80 SER A O 1
ATOM 657 N N . GLY A 1 81 ? 1.378 -2.915 21.240 1.00 96.94 81 GLY A N 1
ATOM 658 C CA . GLY A 1 81 ? 1.605 -2.495 19.857 1.00 96.94 81 GLY A CA 1
ATOM 659 C C . GLY A 1 81 ? 2.871 -1.648 19.694 1.00 96.94 81 GLY A C 1
ATOM 660 O O . GLY A 1 81 ? 3.656 -1.892 18.780 1.00 96.94 81 GLY A O 1
ATOM 661 N N . LEU A 1 82 ? 3.103 -0.698 20.606 1.00 97.00 82 LEU A N 1
ATOM 662 C CA . LEU A 1 82 ? 4.317 0.121 20.642 1.00 97.00 82 LEU A CA 1
ATOM 663 C C . LEU A 1 82 ? 5.557 -0.717 20.965 1.00 97.00 82 LEU A C 1
ATOM 665 O O . LEU A 1 82 ? 6.575 -0.561 20.301 1.00 97.00 82 LEU A O 1
ATOM 669 N N . SER A 1 83 ? 5.480 -1.642 21.923 1.00 97.56 83 SER A N 1
ATOM 670 C CA . SER A 1 83 ? 6.576 -2.565 22.235 1.00 97.56 83 SER A CA 1
ATOM 671 C C . SER A 1 83 ? 6.943 -3.431 21.033 1.00 97.56 83 SER A C 1
ATOM 673 O O . SER A 1 83 ? 8.123 -3.577 20.728 1.00 97.56 83 SER A O 1
ATOM 675 N N . LEU A 1 84 ? 5.950 -3.958 20.310 1.00 96.81 84 LEU A N 1
ATOM 676 C CA . LEU A 1 84 ? 6.185 -4.747 19.103 1.00 96.81 84 LEU A CA 1
ATOM 677 C C . LEU A 1 84 ? 6.794 -3.903 17.975 1.00 96.81 84 LEU A C 1
ATOM 679 O O . LEU A 1 84 ? 7.698 -4.371 17.287 1.00 96.81 84 LEU A O 1
ATOM 683 N N . LEU A 1 85 ? 6.341 -2.657 17.809 1.00 96.81 85 LEU A N 1
ATOM 684 C CA . LEU A 1 85 ? 6.926 -1.710 16.860 1.00 96.81 85 LEU A CA 1
ATOM 685 C C . LEU A 1 85 ? 8.394 -1.417 17.196 1.00 96.81 85 LEU A C 1
ATOM 687 O O . LEU A 1 85 ? 9.244 -1.501 16.317 1.00 96.81 85 LEU A O 1
ATOM 691 N N . LEU A 1 86 ? 8.700 -1.106 18.458 1.00 97.19 86 LEU A N 1
ATOM 692 C CA . LEU A 1 86 ? 10.064 -0.824 18.910 1.00 97.19 86 LEU A CA 1
ATOM 693 C C . LEU A 1 86 ? 10.972 -2.047 18.753 1.00 97.19 86 LEU A C 1
ATOM 695 O O . LEU A 1 86 ? 12.087 -1.916 18.258 1.00 97.19 86 LEU A O 1
ATOM 699 N N . MET A 1 87 ? 10.481 -3.239 19.104 1.00 97.50 87 MET A N 1
ATOM 700 C CA . MET A 1 87 ? 11.202 -4.494 18.889 1.00 97.50 87 MET A CA 1
ATOM 701 C C . MET A 1 87 ? 11.485 -4.725 17.402 1.00 97.50 87 MET A C 1
ATOM 703 O O . MET A 1 87 ? 12.606 -5.066 17.032 1.00 97.50 87 MET A O 1
ATOM 707 N N . GLN A 1 88 ? 10.491 -4.512 16.536 1.00 96.38 88 GLN A N 1
ATOM 708 C CA . GLN A 1 88 ? 10.670 -4.663 15.096 1.00 96.38 88 GLN A CA 1
ATOM 709 C C . GLN A 1 88 ? 11.687 -3.646 14.557 1.00 96.38 88 GLN A C 1
ATOM 711 O O . GLN A 1 88 ? 12.531 -4.036 13.759 1.00 96.38 88 GLN A O 1
ATOM 716 N N . GLN A 1 89 ? 11.668 -2.394 15.021 1.00 95.94 89 GLN A N 1
ATOM 717 C CA . GLN A 1 89 ? 12.626 -1.367 14.595 1.00 95.94 89 GLN A CA 1
ATOM 718 C C . GLN A 1 89 ? 14.043 -1.598 15.130 1.00 95.94 89 GLN A C 1
ATOM 720 O O . GLN A 1 89 ? 15.005 -1.234 14.463 1.00 95.94 89 GLN A O 1
ATOM 725 N N . ALA A 1 90 ? 14.190 -2.234 16.293 1.00 96.69 90 ALA A N 1
ATOM 726 C CA . ALA A 1 90 ? 15.497 -2.622 16.816 1.00 96.69 90 ALA A CA 1
ATOM 727 C C . ALA A 1 90 ? 16.148 -3.744 15.987 1.00 96.69 90 ALA A C 1
ATOM 729 O O . ALA A 1 90 ? 17.363 -3.754 15.811 1.00 96.69 90 ALA A O 1
ATOM 730 N N . LEU A 1 91 ? 15.346 -4.684 15.475 1.00 96.38 91 LEU A N 1
ATOM 731 C CA . LEU A 1 91 ? 15.828 -5.835 14.702 1.00 96.38 91 LEU A CA 1
ATOM 732 C C . LEU A 1 91 ? 15.938 -5.549 13.196 1.00 96.38 91 LEU A C 1
ATOM 734 O O . LEU A 1 91 ? 16.861 -6.027 12.539 1.00 96.38 91 LEU A O 1
ATOM 738 N N . TRP A 1 92 ? 14.990 -4.788 12.649 1.00 95.19 92 TRP A N 1
ATOM 739 C CA . TRP A 1 92 ? 14.874 -4.447 11.228 1.00 95.19 92 TRP A CA 1
ATOM 740 C C . TRP A 1 92 ? 14.524 -2.965 11.080 1.00 95.19 92 TRP A C 1
ATOM 742 O O . TRP A 1 92 ? 13.376 -2.618 10.767 1.00 95.19 92 TRP A O 1
ATOM 752 N N . PRO A 1 93 ? 15.498 -2.078 11.335 1.00 94.06 93 PRO A N 1
ATOM 753 C CA . PRO A 1 93 ? 15.269 -0.648 11.256 1.00 94.06 93 PRO A CA 1
ATOM 754 C C . PRO A 1 93 ? 14.876 -0.233 9.840 1.00 94.06 93 PRO A C 1
ATOM 756 O O . PRO A 1 93 ? 15.451 -0.696 8.850 1.00 94.06 93 PRO A O 1
ATOM 759 N N . TYR A 1 94 ? 13.905 0.675 9.740 1.00 90.81 94 TYR A N 1
ATOM 760 C CA . TYR A 1 94 ? 13.297 1.047 8.461 1.00 90.81 94 TYR A CA 1
ATOM 761 C C . TYR A 1 94 ? 14.314 1.574 7.429 1.00 90.81 94 TYR A C 1
ATOM 763 O O . TYR A 1 94 ? 14.142 1.347 6.231 1.00 90.81 94 TYR A O 1
ATOM 771 N N . TRP A 1 95 ? 15.390 2.235 7.872 1.00 90.25 95 TRP A N 1
ATOM 772 C CA . TRP A 1 95 ? 16.418 2.822 7.003 1.00 90.25 95 TRP A CA 1
ATOM 773 C C . TRP A 1 95 ? 17.344 1.788 6.348 1.00 90.25 95 TRP A C 1
ATOM 775 O O . TRP A 1 95 ? 18.130 2.141 5.477 1.00 90.25 95 TRP A O 1
ATOM 785 N N . GLN A 1 96 ? 17.251 0.513 6.737 1.00 92.56 96 GLN A N 1
ATOM 786 C CA . GLN A 1 96 ? 17.980 -0.596 6.109 1.00 92.56 96 GLN A CA 1
ATOM 787 C C . GLN A 1 96 ? 17.111 -1.403 5.134 1.00 92.56 96 GLN A C 1
ATOM 789 O O . GLN A 1 96 ? 17.535 -2.456 4.659 1.00 92.56 96 GLN A O 1
ATOM 794 N N . THR A 1 97 ? 15.888 -0.945 4.849 1.00 90.62 97 THR A N 1
ATOM 795 C CA . THR A 1 97 ? 14.952 -1.678 3.990 1.00 90.62 97 THR A CA 1
ATOM 796 C C . THR A 1 97 ? 15.509 -1.793 2.569 1.00 90.62 97 THR A C 1
ATOM 798 O O . THR A 1 97 ? 15.722 -0.761 1.928 1.00 90.62 97 THR A O 1
ATOM 801 N N . PRO A 1 98 ? 15.722 -3.017 2.047 1.00 90.00 98 PRO A N 1
ATOM 802 C CA . PRO A 1 98 ? 16.168 -3.209 0.675 1.00 90.00 98 PRO A CA 1
ATOM 803 C C . PRO A 1 98 ? 15.113 -2.736 -0.324 1.00 90.00 98 PRO A C 1
ATOM 805 O O . PRO A 1 98 ? 13.909 -2.897 -0.093 1.00 90.00 98 PRO A O 1
ATOM 808 N N . GLU A 1 99 ? 15.567 -2.219 -1.462 1.00 86.75 99 GLU A N 1
ATOM 809 C CA . GLU A 1 99 ? 14.679 -1.821 -2.549 1.00 86.75 99 GLU A CA 1
ATOM 810 C C . GLU A 1 99 ? 13.838 -3.013 -3.025 1.00 86.75 99 GLU A C 1
ATOM 812 O O . GLU A 1 99 ? 14.346 -4.120 -3.209 1.00 86.75 99 GLU A O 1
ATOM 817 N N . ASN A 1 100 ? 12.532 -2.788 -3.198 1.00 87.69 100 ASN A N 1
ATOM 818 C CA . ASN A 1 100 ? 11.567 -3.782 -3.679 1.00 87.69 100 ASN A CA 1
ATOM 819 C C . ASN A 1 100 ? 11.587 -5.107 -2.895 1.00 87.69 100 ASN A C 1
ATOM 821 O O . ASN A 1 100 ? 11.317 -6.178 -3.446 1.00 87.69 100 ASN A O 1
ATOM 825 N N . SER A 1 101 ? 11.901 -5.056 -1.596 1.00 90.81 101 SER A N 1
ATOM 826 C CA . SER A 1 101 ? 11.951 -6.254 -0.764 1.00 90.81 101 SER A CA 1
ATOM 827 C C . SER A 1 101 ? 10.591 -6.960 -0.716 1.00 90.81 101 SER A C 1
ATOM 829 O O . SER A 1 101 ? 9.573 -6.373 -0.361 1.00 90.81 101 SER A O 1
ATOM 831 N N . ALA A 1 102 ? 10.577 -8.263 -1.002 1.00 92.81 102 ALA A N 1
ATOM 832 C CA . ALA A 1 102 ? 9.395 -9.113 -0.832 1.00 92.81 102 ALA A CA 1
ATOM 833 C C . ALA A 1 102 ? 9.180 -9.567 0.628 1.00 92.81 102 ALA A C 1
ATOM 835 O O . ALA A 1 102 ? 8.311 -10.400 0.903 1.00 92.81 102 ALA A O 1
ATOM 836 N N . GLU A 1 103 ? 9.991 -9.077 1.568 1.00 93.44 103 GLU A N 1
ATOM 837 C CA . GLU A 1 103 ? 9.991 -9.517 2.960 1.00 93.44 103 GLU A CA 1
ATOM 838 C C . GLU A 1 103 ? 9.089 -8.638 3.832 1.00 93.44 103 GLU A C 1
ATOM 840 O O . GLU A 1 103 ? 9.377 -7.471 4.095 1.00 93.44 103 GLU A O 1
ATOM 845 N N . THR A 1 104 ? 8.011 -9.225 4.359 1.00 93.31 104 THR A N 1
ATOM 846 C CA . THR A 1 104 ? 7.011 -8.523 5.185 1.00 93.31 104 THR A CA 1
ATOM 847 C C . THR A 1 104 ? 7.586 -7.896 6.450 1.00 93.31 104 THR A C 1
ATOM 849 O O . THR A 1 104 ? 7.031 -6.920 6.947 1.00 93.31 104 THR A O 1
ATOM 852 N N . ARG A 1 105 ? 8.705 -8.418 6.966 1.00 94.12 105 ARG A N 1
ATOM 853 C CA . ARG A 1 105 ? 9.339 -7.935 8.202 1.00 94.12 105 ARG A CA 1
ATOM 854 C C . ARG A 1 105 ? 9.688 -6.446 8.170 1.00 94.12 105 ARG A C 1
ATOM 856 O O . ARG A 1 105 ? 9.597 -5.807 9.211 1.00 94.12 105 ARG A O 1
ATOM 863 N N . TRP A 1 106 ? 10.040 -5.903 7.003 1.00 93.62 106 TRP A N 1
ATOM 864 C CA . TRP A 1 106 ? 10.374 -4.484 6.839 1.00 93.62 106 TRP A CA 1
ATOM 865 C C . TRP A 1 106 ? 9.132 -3.594 6.921 1.00 93.62 106 TRP A C 1
ATOM 867 O O . TRP A 1 106 ? 9.156 -2.530 7.526 1.00 93.62 106 TRP A O 1
ATOM 877 N N . TYR A 1 107 ? 8.013 -4.076 6.379 1.00 94.06 107 TYR A N 1
ATOM 878 C CA . TYR A 1 107 ? 6.762 -3.323 6.259 1.00 94.06 107 TYR A CA 1
ATOM 879 C C . TYR A 1 107 ? 5.769 -3.600 7.395 1.00 94.06 107 TYR A C 1
ATOM 881 O O . TYR A 1 107 ? 4.681 -3.020 7.426 1.00 94.06 107 TYR A O 1
ATOM 889 N N . LEU A 1 108 ? 6.133 -4.462 8.350 1.00 94.44 108 LEU A N 1
ATOM 890 C CA . LEU A 1 108 ? 5.304 -4.813 9.500 1.00 94.44 108 LEU A CA 1
ATOM 891 C C . LEU A 1 108 ? 4.781 -3.587 10.280 1.00 94.44 108 LEU A C 1
ATOM 893 O O . LEU A 1 108 ? 3.601 -3.614 10.629 1.00 94.44 108 LEU A O 1
ATOM 897 N N . PRO A 1 109 ? 5.544 -2.490 10.485 1.00 95.06 109 PRO A N 1
ATOM 898 C CA . PRO A 1 109 ? 5.026 -1.264 11.102 1.00 95.06 109 PRO A CA 1
ATOM 899 C C . PRO A 1 109 ? 3.747 -0.727 10.456 1.00 95.06 109 PRO A C 1
ATOM 901 O O . PRO A 1 109 ? 2.776 -0.445 11.156 1.00 95.06 109 PRO A O 1
ATOM 904 N N . ALA A 1 110 ? 3.711 -0.643 9.122 1.00 94.38 110 ALA A N 1
ATOM 905 C CA . ALA A 1 110 ? 2.556 -0.122 8.394 1.00 94.38 110 ALA A CA 1
ATOM 906 C C . ALA A 1 110 ? 1.313 -0.998 8.615 1.00 94.38 110 ALA A C 1
ATOM 908 O O . ALA A 1 110 ? 0.207 -0.493 8.814 1.00 94.38 110 ALA A O 1
ATOM 909 N N . PHE A 1 111 ? 1.502 -2.319 8.657 1.00 95.69 111 PHE A N 1
ATOM 910 C CA . PHE A 1 111 ? 0.429 -3.256 8.968 1.00 95.69 111 PHE A CA 1
ATOM 911 C C . PHE A 1 111 ? -0.026 -3.182 10.430 1.00 95.69 111 PHE A C 1
ATOM 913 O O . PHE A 1 111 ? -1.227 -3.251 10.695 1.00 95.69 111 PHE A O 1
ATOM 920 N N . LEU A 1 112 ? 0.903 -3.013 11.377 1.00 96.38 112 LEU A N 1
ATOM 921 C CA . LEU A 1 112 ? 0.587 -2.854 12.798 1.00 96.38 112 LEU A CA 1
ATOM 922 C C . LEU A 1 112 ? -0.259 -1.606 13.048 1.00 96.38 112 LEU A C 1
ATOM 924 O O . LEU A 1 112 ? -1.250 -1.693 13.773 1.00 96.38 112 LEU A O 1
ATOM 928 N N . PHE A 1 113 ? 0.064 -0.481 12.402 1.00 97.12 113 PHE A N 1
ATOM 929 C CA . PHE A 1 113 ? -0.771 0.721 12.459 1.00 97.12 113 PHE A CA 1
ATOM 930 C C . PHE A 1 113 ? -2.198 0.430 11.989 1.00 97.12 113 PHE A C 1
ATOM 932 O O . PHE A 1 113 ? -3.150 0.779 12.686 1.00 97.12 113 PHE A O 1
ATOM 939 N N . GLY A 1 114 ? -2.355 -0.287 10.873 1.00 96.25 114 GLY A N 1
ATOM 940 C CA . GLY A 1 114 ? -3.663 -0.702 10.364 1.00 96.25 114 GLY A CA 1
ATOM 941 C C . GLY A 1 114 ? -4.440 -1.615 11.323 1.00 96.25 114 GLY A C 1
ATOM 942 O O . GLY A 1 114 ? -5.638 -1.409 11.525 1.00 96.25 114 GLY A O 1
ATOM 943 N N . ILE A 1 115 ? -3.778 -2.597 11.947 1.00 96.75 115 ILE A N 1
ATOM 944 C CA . ILE A 1 115 ? -4.407 -3.494 12.934 1.00 96.75 115 ILE A CA 1
ATOM 945 C C . ILE A 1 115 ? -4.871 -2.700 14.159 1.00 96.75 115 ILE A C 1
ATOM 947 O O . ILE A 1 115 ? -6.033 -2.807 14.550 1.00 96.75 115 ILE A O 1
ATOM 951 N N . LEU A 1 116 ? -3.991 -1.887 14.751 1.00 97.38 116 LEU A N 1
ATOM 952 C CA . LEU A 1 116 ? -4.326 -1.069 15.919 1.00 97.38 116 LEU A CA 1
ATOM 953 C C . LEU A 1 116 ? -5.470 -0.107 15.601 1.00 97.38 116 LEU A C 1
ATOM 955 O O . LEU A 1 116 ? -6.439 -0.035 16.353 1.00 97.38 116 LEU A O 1
ATOM 959 N N . ALA A 1 117 ? -5.408 0.569 14.455 1.00 96.31 117 ALA A N 1
ATOM 960 C CA . ALA A 1 117 ? -6.477 1.437 13.987 1.00 96.31 117 ALA A CA 1
ATOM 961 C C . ALA A 1 117 ? -7.813 0.699 13.872 1.00 96.31 117 ALA A C 1
ATOM 963 O O . ALA A 1 117 ? -8.820 1.208 14.352 1.00 96.31 117 ALA A O 1
ATOM 964 N N . ALA A 1 118 ? -7.833 -0.505 13.294 1.00 96.19 118 ALA A N 1
ATOM 965 C CA . ALA A 1 118 ? -9.051 -1.301 13.166 1.00 96.19 118 ALA A CA 1
ATOM 966 C C . ALA A 1 118 ? -9.635 -1.716 14.528 1.00 96.19 118 ALA A C 1
ATOM 968 O O . ALA A 1 118 ? -10.850 -1.656 14.714 1.00 96.19 118 ALA A O 1
ATOM 969 N N . LEU A 1 119 ? -8.785 -2.101 15.486 1.00 96.69 119 LEU A N 1
ATOM 970 C CA . LEU A 1 119 ? -9.205 -2.495 16.837 1.00 96.69 119 LEU A CA 1
ATOM 971 C C . LEU A 1 119 ? -9.715 -1.309 17.666 1.00 96.69 119 LEU A C 1
ATOM 973 O O . LEU A 1 119 ? -10.648 -1.462 18.452 1.00 96.69 119 LEU A O 1
ATOM 977 N N . LEU A 1 120 ? -9.130 -0.126 17.473 1.00 95.81 120 LEU A N 1
ATOM 978 C CA . LEU A 1 120 ? -9.517 1.107 18.162 1.00 95.81 120 LEU A CA 1
ATOM 979 C C . LEU A 1 120 ? -10.677 1.840 17.467 1.00 95.81 120 LEU A C 1
ATOM 981 O O . LEU A 1 120 ? -11.311 2.709 18.071 1.00 95.81 120 LEU A O 1
ATOM 985 N N . LEU A 1 121 ? -10.984 1.494 16.211 1.00 94.62 121 LEU A N 1
ATOM 986 C CA . LEU A 1 121 ? -11.977 2.181 15.385 1.00 94.62 121 LEU A CA 1
ATOM 987 C C . LEU A 1 121 ? -13.358 2.325 16.052 1.00 94.62 121 LEU A C 1
ATOM 989 O O . LEU A 1 121 ? -13.913 3.422 15.948 1.00 94.62 121 LEU A O 1
ATOM 993 N N . PRO A 1 122 ? -13.924 1.310 16.746 1.00 93.44 122 PRO A N 1
ATOM 994 C CA . PRO A 1 122 ? -15.230 1.438 17.396 1.00 93.44 122 PRO A CA 1
ATOM 995 C C . PRO A 1 122 ? -15.288 2.562 18.436 1.00 93.44 122 PRO A C 1
ATOM 997 O O . PRO A 1 122 ? -16.248 3.327 18.455 1.00 93.44 122 PRO A O 1
ATOM 1000 N N . ASN A 1 123 ? -14.246 2.714 19.257 1.00 91.38 123 ASN A N 1
ATOM 1001 C CA . ASN A 1 123 ? -14.155 3.799 20.237 1.00 91.38 123 ASN A CA 1
ATOM 1002 C C . ASN A 1 123 ? -13.933 5.135 19.548 1.00 91.38 123 ASN A C 1
ATOM 1004 O O . ASN A 1 123 ? -14.607 6.118 19.839 1.00 91.38 123 ASN A O 1
ATOM 1008 N N . L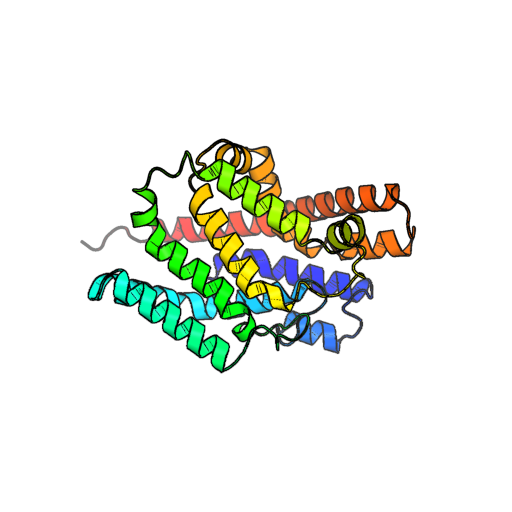EU A 1 124 ? -13.020 5.166 18.579 1.00 89.38 124 LEU A N 1
ATOM 1009 C CA . LEU A 1 124 ? -12.734 6.389 17.854 1.00 89.38 124 LEU A CA 1
ATOM 1010 C C . LEU A 1 124 ? -13.990 6.894 17.111 1.00 89.38 124 LEU A C 1
ATOM 1012 O O . LEU A 1 124 ? -14.059 8.085 16.822 1.00 89.38 124 LEU A O 1
ATOM 1016 N N . ARG A 1 125 ? -14.927 6.012 16.718 1.00 90.50 125 ARG A N 1
ATOM 1017 C CA . ARG A 1 125 ? -16.179 6.368 16.017 1.00 90.50 125 ARG A CA 1
ATOM 1018 C C . ARG A 1 125 ? -17.150 7.148 16.897 1.00 90.50 125 ARG A C 1
ATOM 1020 O O . ARG A 1 125 ? -18.004 7.848 16.368 1.00 90.50 125 ARG A O 1
ATOM 1027 N N . GLN A 1 126 ? -17.003 7.052 18.216 1.00 87.94 126 GLN A N 1
ATOM 1028 C CA . GLN A 1 126 ? -17.775 7.845 19.173 1.00 87.94 126 GLN A CA 1
ATOM 1029 C C . GLN A 1 126 ? -17.350 9.322 19.162 1.00 87.94 126 GLN A C 1
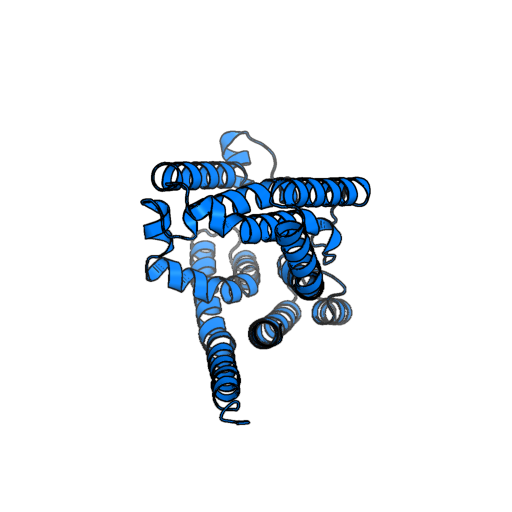ATOM 1031 O O . GLN A 1 126 ? -18.090 10.185 19.622 1.00 87.94 126 GLN A O 1
ATOM 1036 N N . LEU A 1 127 ? -16.170 9.634 18.616 1.00 85.44 127 LEU A N 1
ATOM 1037 C CA . LEU A 1 127 ? -15.693 11.004 18.467 1.00 85.44 127 LEU A CA 1
ATOM 1038 C C . LEU A 1 127 ? -16.324 11.647 17.223 1.00 85.44 127 LEU A C 1
ATOM 1040 O O . LEU A 1 127 ? -16.302 11.078 16.132 1.00 85.44 127 LEU A O 1
ATOM 1044 N N . HIS A 1 128 ? -16.829 12.875 17.348 1.00 79.06 128 HIS A N 1
ATOM 1045 C CA . HIS A 1 128 ? -17.305 13.655 16.202 1.00 79.06 128 HIS A CA 1
ATOM 1046 C C . HIS A 1 128 ? -16.128 14.142 15.339 1.00 79.06 128 HIS A C 1
ATOM 1048 O O . HIS A 1 128 ? -15.578 15.221 15.549 1.00 79.06 128 HIS A O 1
ATOM 1054 N N . ARG A 1 129 ? -15.745 13.351 14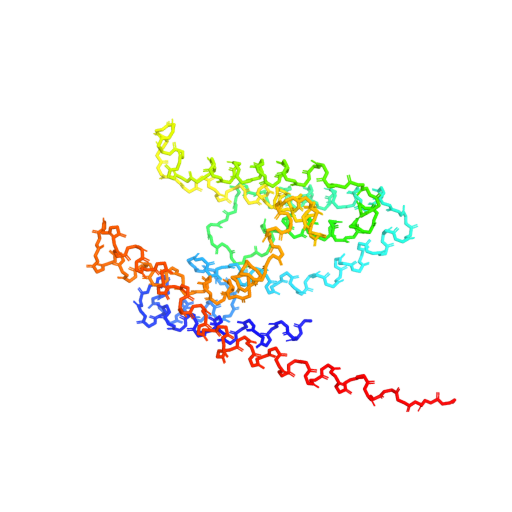.329 1.00 84.62 129 ARG A N 1
ATOM 1055 C CA . ARG A 1 129 ? -14.585 13.639 13.458 1.00 84.62 129 ARG A CA 1
ATOM 1056 C C . ARG A 1 129 ? -14.881 14.551 12.263 1.00 84.62 129 ARG A C 1
ATOM 1058 O O . ARG A 1 129 ? -13.969 14.888 11.512 1.00 84.62 129 ARG A O 1
ATOM 1065 N N . SER A 1 130 ? -16.129 14.968 12.061 1.00 81.75 130 SER A N 1
ATOM 1066 C CA . SER A 1 130 ? -16.557 15.710 10.863 1.00 81.75 130 SER A CA 1
ATOM 1067 C C . SER A 1 130 ? -15.775 17.006 10.625 1.00 81.75 130 SER A C 1
ATOM 1069 O O . SER A 1 130 ? -15.452 17.322 9.480 1.00 81.75 130 SER A O 1
ATOM 1071 N N . ARG A 1 131 ? -15.413 17.721 11.700 1.00 86.12 131 ARG A N 1
ATOM 1072 C CA . ARG A 1 131 ? -14.639 18.973 11.631 1.00 86.12 131 ARG A CA 1
ATOM 1073 C C . ARG A 1 131 ? -13.172 18.757 11.263 1.00 86.12 131 ARG A C 1
ATOM 1075 O O . ARG A 1 131 ? -12.592 19.599 10.592 1.00 86.12 131 ARG A O 1
ATOM 1082 N N . VAL A 1 132 ? -12.585 17.635 11.677 1.00 89.19 132 VAL A N 1
ATOM 1083 C CA . VAL A 1 132 ? -11.168 17.319 11.422 1.00 89.19 132 VAL A CA 1
ATOM 1084 C C . VAL A 1 132 ? -10.964 16.519 10.139 1.00 89.19 132 VAL A C 1
ATOM 1086 O O . VAL A 1 132 ? -9.849 16.467 9.632 1.00 89.19 132 VAL A O 1
ATOM 1089 N N . ALA A 1 133 ? -12.031 15.955 9.566 1.00 90.81 133 ALA A N 1
ATOM 1090 C CA . ALA A 1 133 ? -11.952 15.096 8.393 1.00 90.81 133 ALA A CA 1
ATOM 1091 C C . ALA A 1 133 ? -11.373 15.768 7.150 1.00 90.81 133 ALA A C 1
ATOM 1093 O O . ALA A 1 133 ? -10.370 15.304 6.610 1.00 90.81 133 ALA A O 1
ATOM 1094 N N . THR A 1 134 ? -11.964 16.880 6.712 1.00 92.50 134 THR A N 1
ATOM 1095 C CA . THR A 1 134 ? -11.454 17.606 5.542 1.00 92.50 134 THR A CA 1
ATOM 1096 C C . THR A 1 134 ? -10.057 18.197 5.791 1.00 92.50 134 THR A C 1
ATOM 1098 O O . THR A 1 134 ? -9.196 17.981 4.942 1.00 92.50 134 THR A O 1
ATOM 1101 N N . PRO A 1 135 ? -9.770 18.874 6.927 1.00 93.69 135 PRO A N 1
ATOM 1102 C CA . PRO A 1 135 ? -8.421 19.372 7.207 1.00 93.69 135 PRO A CA 1
ATOM 1103 C C . PRO A 1 135 ? -7.361 18.270 7.236 1.00 93.69 135 PRO A C 1
ATOM 1105 O O . PRO A 1 135 ? -6.299 18.442 6.650 1.00 93.69 135 PRO A O 1
ATOM 1108 N N . CYS A 1 136 ? -7.658 17.122 7.853 1.00 92.94 136 CYS A N 1
ATOM 1109 C CA . CYS A 1 136 ? -6.753 15.974 7.867 1.00 92.94 136 CYS A CA 1
ATOM 1110 C C . CYS A 1 136 ? -6.494 15.456 6.447 1.00 92.94 136 CYS A C 1
ATOM 1112 O O . CYS A 1 136 ? -5.341 15.280 6.074 1.00 92.94 136 CYS A O 1
ATOM 1114 N N . ALA A 1 137 ? -7.539 15.301 5.626 1.00 92.12 137 ALA A N 1
ATOM 1115 C CA . ALA A 1 137 ? -7.394 14.874 4.235 1.00 92.12 137 ALA A CA 1
ATOM 1116 C C . ALA A 1 137 ? -6.516 15.831 3.414 1.00 92.12 137 ALA A C 1
ATOM 1118 O O . ALA A 1 137 ? -5.646 15.383 2.670 1.00 92.12 137 ALA A O 1
ATOM 1119 N N . LEU A 1 138 ? -6.730 17.142 3.562 1.00 93.69 138 LEU A N 1
ATOM 1120 C CA . LEU A 1 138 ? -5.950 18.168 2.871 1.00 93.69 138 LEU A CA 1
ATOM 1121 C C . LEU A 1 138 ? -4.502 18.215 3.365 1.00 93.69 138 LEU A C 1
ATOM 1123 O O . LEU A 1 138 ? -3.595 18.317 2.548 1.00 93.69 138 LEU A O 1
ATOM 1127 N N . ALA A 1 139 ? -4.276 18.092 4.674 1.00 94.56 139 ALA A N 1
ATOM 1128 C CA . ALA A 1 139 ? -2.936 18.023 5.247 1.00 94.56 139 ALA A CA 1
ATOM 1129 C C . ALA A 1 139 ? -2.187 16.774 4.763 1.00 94.56 139 ALA A C 1
ATOM 1131 O O . ALA A 1 139 ? -1.041 16.877 4.335 1.00 94.56 139 ALA A O 1
ATOM 1132 N N . THR A 1 140 ? -2.841 15.607 4.750 1.00 93.19 140 THR A N 1
ATOM 1133 C CA . THR A 1 140 ? -2.274 14.382 4.175 1.00 93.19 140 THR A CA 1
ATOM 1134 C C . THR A 1 140 ? -1.951 14.569 2.697 1.00 93.19 140 THR A C 1
ATOM 1136 O O . THR A 1 140 ? -0.840 14.254 2.283 1.00 93.19 140 THR A O 1
ATOM 1139 N N . LEU A 1 141 ? -2.879 15.114 1.903 1.00 92.25 141 LEU A N 1
ATOM 1140 C CA . LEU A 1 141 ? -2.648 15.381 0.484 1.00 92.25 141 LEU A CA 1
ATOM 1141 C C . LEU A 1 141 ? -1.460 16.326 0.279 1.00 92.25 141 LEU A C 1
ATOM 1143 O O . LEU A 1 141 ? -0.611 16.048 -0.559 1.00 92.25 141 LEU A O 1
ATOM 1147 N N . LEU A 1 142 ? -1.365 17.400 1.063 1.00 93.31 142 LEU A N 1
ATOM 1148 C CA . LEU A 1 142 ? -0.252 18.341 1.007 1.00 93.31 142 LEU A CA 1
ATOM 1149 C C . LEU A 1 142 ? 1.078 17.652 1.323 1.00 93.31 142 LEU A C 1
ATOM 1151 O O . LEU A 1 142 ? 2.030 17.810 0.568 1.00 93.31 142 LEU A O 1
ATOM 1155 N N . VAL A 1 143 ? 1.140 16.849 2.390 1.00 92.06 143 VAL A N 1
ATOM 1156 C CA . VAL A 1 143 ? 2.351 16.089 2.734 1.00 92.06 143 VAL A CA 1
ATOM 1157 C C . VAL A 1 143 ? 2.740 15.143 1.600 1.00 92.06 143 VAL A C 1
ATOM 1159 O O . VAL A 1 143 ? 3.908 15.100 1.228 1.00 92.06 143 VAL A O 1
ATOM 1162 N N . LEU A 1 144 ? 1.781 14.423 1.012 1.00 89.00 144 LEU A N 1
ATOM 1163 C CA . LEU A 1 144 ? 2.048 13.521 -0.109 1.00 89.00 144 LEU A CA 1
ATOM 1164 C C . LEU A 1 144 ? 2.537 14.280 -1.346 1.00 89.00 144 LEU A C 1
ATOM 1166 O O . LEU A 1 144 ? 3.507 13.855 -1.964 1.00 89.00 144 LEU A O 1
ATOM 1170 N N . LEU A 1 145 ? 1.919 15.417 -1.676 1.00 89.94 145 LEU A N 1
ATOM 1171 C CA . LEU A 1 145 ? 2.342 16.263 -2.790 1.00 89.94 145 LEU A CA 1
ATOM 1172 C C . LEU A 1 145 ? 3.748 16.818 -2.569 1.00 89.94 145 LEU A C 1
ATOM 1174 O O . LEU A 1 145 ? 4.539 16.791 -3.500 1.00 89.94 145 LEU A O 1
ATOM 1178 N N . LEU A 1 146 ? 4.089 17.266 -1.359 1.00 89.06 146 LEU A N 1
ATOM 1179 C CA . LEU A 1 146 ? 5.433 17.748 -1.015 1.00 89.06 146 LEU A CA 1
ATOM 1180 C C . LEU A 1 146 ? 6.476 16.624 -0.937 1.00 89.06 146 LEU A C 1
ATOM 1182 O O . LEU A 1 146 ? 7.673 16.888 -1.024 1.00 89.06 146 LEU A O 1
ATOM 1186 N N . ALA A 1 147 ? 6.039 15.378 -0.762 1.00 86.81 147 ALA A N 1
ATOM 1187 C CA . ALA A 1 147 ? 6.913 14.214 -0.731 1.00 86.81 147 ALA A CA 1
ATOM 1188 C C . ALA A 1 147 ? 7.294 13.716 -2.139 1.00 86.81 147 ALA A C 1
ATOM 1190 O O . ALA A 1 147 ? 8.285 12.999 -2.270 1.00 86.81 147 ALA A O 1
ATOM 1191 N N . LEU A 1 148 ? 6.553 14.089 -3.192 1.00 87.25 148 LEU A N 1
ATOM 1192 C CA . LEU A 1 148 ? 6.858 13.656 -4.560 1.00 87.25 148 LEU A CA 1
ATOM 1193 C C . LEU A 1 148 ? 8.243 14.173 -5.013 1.00 87.25 148 LEU A C 1
ATOM 1195 O O . LEU A 1 148 ? 8.546 15.354 -4.844 1.00 87.25 148 LEU A O 1
ATOM 1199 N N . PRO A 1 149 ? 9.086 13.344 -5.659 1.00 84.88 149 PRO A N 1
ATOM 1200 C CA . PRO A 1 149 ? 10.406 13.790 -6.116 1.00 84.88 149 PRO A CA 1
ATOM 1201 C C . PRO A 1 149 ? 10.339 14.976 -7.088 1.00 84.88 149 PRO A C 1
ATOM 1203 O O . PRO A 1 149 ? 11.154 15.888 -7.009 1.00 84.88 149 PRO A O 1
ATOM 1206 N N . GLY A 1 150 ? 9.329 15.004 -7.967 1.00 84.88 150 GLY A N 1
ATOM 1207 C CA . GLY A 1 150 ? 9.150 16.085 -8.941 1.00 84.88 150 GLY A CA 1
ATOM 1208 C C . GLY A 1 150 ? 8.796 17.436 -8.310 1.00 84.88 150 GLY A C 1
ATOM 1209 O O . GLY A 1 150 ? 9.329 18.460 -8.727 1.00 84.88 150 GLY A O 1
ATOM 1210 N N . THR A 1 151 ? 7.948 17.460 -7.277 1.00 85.81 151 THR A N 1
ATOM 1211 C CA . THR A 1 151 ? 7.633 18.702 -6.549 1.00 85.81 151 THR A CA 1
ATOM 1212 C C . THR A 1 151 ? 8.811 19.157 -5.702 1.00 85.81 151 THR A C 1
ATOM 1214 O O . THR A 1 151 ? 9.067 20.355 -5.648 1.00 85.81 151 THR A O 1
ATOM 1217 N N . ARG A 1 152 ? 9.567 18.236 -5.091 1.00 87.31 152 ARG A N 1
ATOM 1218 C CA . ARG A 1 152 ? 10.792 18.583 -4.354 1.00 87.31 152 ARG A CA 1
ATOM 1219 C C . ARG A 1 152 ? 11.865 19.169 -5.268 1.00 87.31 152 ARG A C 1
ATOM 1221 O O . ARG A 1 152 ? 12.463 20.181 -4.915 1.00 87.31 152 ARG A O 1
ATOM 1228 N N . LEU A 1 153 ? 12.055 18.595 -6.456 1.00 87.38 153 LEU A N 1
ATOM 1229 C CA . LEU A 1 153 ? 12.936 19.156 -7.481 1.00 87.38 153 LEU A CA 1
ATOM 1230 C C . LEU A 1 153 ? 12.490 20.569 -7.879 1.00 87.38 153 LEU A C 1
ATOM 1232 O O . LEU A 1 153 ? 13.308 21.480 -7.912 1.00 87.38 153 LEU A O 1
ATOM 1236 N N . TRP A 1 154 ? 11.196 20.760 -8.145 1.00 88.56 154 TRP A N 1
ATOM 1237 C CA . TRP A 1 154 ? 10.660 22.051 -8.581 1.00 88.56 154 TRP A CA 1
ATOM 1238 C C . TRP A 1 154 ? 10.715 23.138 -7.494 1.00 88.56 154 TRP A C 1
ATOM 1240 O O . TRP A 1 154 ? 11.055 24.278 -7.792 1.00 88.56 154 TRP A O 1
ATOM 1250 N N . LEU A 1 155 ? 10.403 22.795 -6.240 1.00 90.50 155 LEU A N 1
ATOM 1251 C CA . LEU A 1 155 ? 10.354 23.746 -5.121 1.00 90.50 155 LEU A CA 1
ATOM 1252 C C . LEU A 1 155 ? 11.717 23.999 -4.473 1.00 90.50 155 LEU A C 1
ATOM 1254 O O . LEU A 1 155 ? 12.002 25.122 -4.070 1.00 90.50 155 LEU A O 1
ATOM 1258 N N . PHE A 1 156 ? 12.526 22.951 -4.316 1.00 88.06 156 PHE A N 1
ATOM 1259 C CA . PHE A 1 156 ? 13.736 22.973 -3.489 1.00 88.06 156 PHE A CA 1
ATOM 1260 C C . PHE A 1 156 ? 15.017 22.669 -4.276 1.00 88.06 156 PHE A C 1
ATOM 1262 O O . PHE A 1 156 ? 16.095 22.670 -3.689 1.00 88.06 156 PHE A O 1
ATOM 1269 N N . GLY A 1 157 ? 14.927 22.371 -5.578 1.00 85.06 157 GLY A N 1
ATOM 1270 C CA . GLY A 1 157 ? 16.092 22.037 -6.405 1.00 85.06 157 GLY A CA 1
ATOM 1271 C C . GLY A 1 157 ? 16.784 20.730 -6.008 1.00 85.06 157 GLY A C 1
ATOM 1272 O O . GLY A 1 157 ? 17.924 20.497 -6.401 1.00 85.06 157 GLY A O 1
ATOM 1273 N N . THR A 1 158 ? 16.133 19.874 -5.212 1.00 82.62 158 THR A N 1
ATOM 1274 C CA . THR A 1 158 ? 16.731 18.609 -4.771 1.00 82.62 158 THR A CA 1
ATOM 1275 C C . THR A 1 158 ? 16.838 17.636 -5.944 1.00 82.62 158 THR A C 1
ATOM 1277 O O . THR A 1 158 ? 15.856 17.496 -6.681 1.00 82.62 158 THR A O 1
ATOM 1280 N N . PRO A 1 159 ? 17.961 16.915 -6.102 1.00 81.44 159 PRO A N 1
ATOM 1281 C CA . PRO A 1 159 ? 18.096 15.914 -7.153 1.00 81.44 159 PRO A CA 1
ATOM 1282 C C . PRO A 1 159 ? 17.029 14.821 -7.015 1.00 81.44 159 PRO A C 1
ATOM 1284 O O . PRO A 1 159 ? 16.575 14.508 -5.914 1.00 81.44 159 PRO A O 1
ATOM 1287 N N . LEU A 1 160 ? 16.627 14.233 -8.145 1.00 77.06 160 LEU A N 1
ATOM 1288 C CA . LEU A 1 160 ? 15.722 13.085 -8.153 1.00 77.06 160 LEU A CA 1
ATOM 1289 C C . LEU A 1 160 ? 16.432 11.895 -7.501 1.00 77.06 160 LEU A C 1
ATOM 1291 O O . LEU A 1 160 ? 17.370 11.339 -8.067 1.00 77.06 160 LEU A O 1
ATOM 1295 N N . SER A 1 161 ? 15.980 11.512 -6.314 1.00 71.62 161 SER A N 1
ATOM 1296 C CA . SER A 1 161 ? 16.532 10.406 -5.536 1.00 71.62 161 SER A CA 1
ATOM 1297 C C . SER A 1 161 ? 15.428 9.463 -5.057 1.00 71.62 161 SER A C 1
ATOM 1299 O O . SER A 1 161 ? 14.243 9.810 -5.016 1.00 71.62 161 SER A O 1
ATOM 1301 N N . ALA A 1 162 ? 15.825 8.260 -4.642 1.00 68.44 162 ALA A N 1
ATOM 1302 C CA . ALA A 1 162 ? 14.952 7.269 -4.013 1.00 68.44 162 ALA A CA 1
ATOM 1303 C C . ALA A 1 162 ? 14.600 7.624 -2.549 1.00 68.44 162 ALA A C 1
ATOM 1305 O O . ALA A 1 162 ? 14.374 6.738 -1.725 1.00 68.44 162 ALA A O 1
ATOM 1306 N N . ASP A 1 163 ? 14.517 8.921 -2.226 1.00 70.31 163 ASP A N 1
ATOM 1307 C CA . ASP A 1 163 ? 14.309 9.452 -0.874 1.00 70.31 163 ASP A CA 1
ATOM 1308 C C . ASP A 1 163 ? 13.048 8.903 -0.199 1.00 70.31 163 ASP A C 1
ATOM 1310 O O . ASP A 1 163 ? 12.901 9.046 1.000 1.00 70.31 163 ASP A O 1
ATOM 1314 N N . LEU A 1 164 ? 12.095 8.309 -0.913 1.00 77.94 164 LEU A N 1
ATOM 1315 C CA . LEU A 1 164 ? 10.855 7.815 -0.308 1.00 77.94 164 LEU A CA 1
ATOM 1316 C C . LEU A 1 164 ? 10.963 6.407 0.291 1.00 77.94 164 LEU A C 1
ATOM 1318 O O . LEU A 1 164 ? 10.066 6.003 1.031 1.00 77.94 164 LEU A O 1
ATOM 1322 N N . MET A 1 165 ? 12.033 5.665 -0.001 1.00 75.25 165 MET A N 1
ATOM 1323 C CA . MET A 1 165 ? 12.142 4.242 0.339 1.00 75.25 165 MET A CA 1
ATOM 1324 C C . MET A 1 165 ? 12.147 3.981 1.855 1.00 75.25 165 MET A C 1
ATOM 1326 O O . MET A 1 165 ? 11.455 3.088 2.352 1.00 75.25 165 MET A O 1
ATOM 1330 N N . ASP A 1 166 ? 12.859 4.810 2.612 1.00 81.00 166 ASP A N 1
ATOM 1331 C CA . ASP A 1 166 ? 12.938 4.743 4.074 1.00 81.00 166 ASP A CA 1
ATOM 1332 C C . ASP A 1 166 ? 11.718 5.386 4.764 1.00 81.00 166 ASP A C 1
ATOM 1334 O O . ASP A 1 166 ? 11.481 5.197 5.952 1.00 81.00 166 ASP A O 1
ATOM 1338 N N . LYS A 1 167 ? 10.865 6.100 4.026 1.00 87.81 167 LYS A N 1
ATOM 1339 C CA . LYS A 1 167 ? 9.733 6.845 4.603 1.00 87.81 167 LYS A CA 1
ATOM 1340 C C . LYS A 1 167 ? 8.460 6.022 4.749 1.00 87.81 167 LYS A C 1
ATOM 1342 O O . LYS A 1 167 ? 7.462 6.542 5.250 1.00 87.81 167 LYS A O 1
ATOM 1347 N N . HIS A 1 168 ? 8.475 4.744 4.367 1.00 88.06 168 HIS A N 1
ATOM 1348 C CA . HIS A 1 168 ? 7.302 3.866 4.426 1.00 88.06 168 HIS A CA 1
ATOM 1349 C C . HIS A 1 168 ? 6.687 3.773 5.834 1.00 88.06 168 HIS A C 1
ATOM 1351 O O . HIS A 1 168 ? 5.466 3.683 5.949 1.00 88.06 168 HIS A O 1
ATOM 1357 N N . LEU A 1 169 ? 7.492 3.859 6.903 1.00 91.88 169 LEU A N 1
ATOM 1358 C CA . LEU A 1 169 ? 6.998 3.884 8.284 1.00 91.88 169 LEU A CA 1
ATOM 1359 C C . LEU A 1 169 ? 6.134 5.126 8.545 1.00 91.88 169 LEU A C 1
ATOM 1361 O O . LEU A 1 169 ? 4.986 5.012 8.976 1.00 91.88 169 LEU A O 1
ATOM 1365 N N . TYR A 1 170 ? 6.654 6.313 8.232 1.00 92.50 170 TYR A N 1
ATOM 1366 C CA . TYR A 1 170 ? 5.945 7.578 8.438 1.00 92.50 170 TYR A CA 1
ATOM 1367 C C . TYR A 1 170 ? 4.722 7.692 7.527 1.00 92.50 170 TYR A C 1
ATOM 1369 O O . TYR A 1 170 ? 3.633 8.040 7.982 1.00 92.50 170 TYR A O 1
ATOM 1377 N N . LEU A 1 171 ? 4.876 7.337 6.249 1.00 91.88 171 LEU A N 1
ATOM 1378 C CA . LEU A 1 171 ? 3.779 7.339 5.286 1.00 91.88 171 LEU A CA 1
ATOM 1379 C C . LEU A 1 171 ? 2.681 6.349 5.685 1.00 91.88 171 LEU A C 1
ATOM 1381 O O . LEU A 1 171 ? 1.504 6.684 5.580 1.00 91.88 171 LEU A O 1
ATOM 1385 N N . GLY A 1 172 ? 3.041 5.169 6.199 1.00 93.44 172 GLY A N 1
ATOM 1386 C CA . GLY A 1 172 ? 2.086 4.188 6.712 1.00 93.44 172 GLY A CA 1
ATOM 1387 C C . GLY A 1 172 ? 1.256 4.727 7.879 1.00 93.44 172 GLY A C 1
ATOM 1388 O O . GLY A 1 172 ? 0.039 4.528 7.919 1.00 93.44 172 GLY A O 1
ATOM 1389 N N . LEU A 1 173 ? 1.880 5.470 8.798 1.00 94.56 173 LEU A N 1
ATOM 1390 C CA . LEU A 1 173 ? 1.173 6.127 9.898 1.00 94.56 173 LEU A CA 1
ATOM 1391 C C . LEU A 1 173 ? 0.229 7.227 9.390 1.00 94.56 173 LEU A C 1
ATOM 1393 O O . LEU A 1 173 ? -0.939 7.260 9.776 1.00 94.56 173 LEU A O 1
ATOM 1397 N N . ILE A 1 174 ? 0.701 8.088 8.482 1.00 94.56 174 ILE A N 1
ATOM 1398 C CA . ILE A 1 174 ? -0.110 9.158 7.880 1.00 94.56 174 ILE A CA 1
ATOM 1399 C C . ILE A 1 174 ? -1.323 8.571 7.147 1.00 94.56 174 ILE A C 1
ATOM 1401 O O . ILE A 1 174 ? -2.445 9.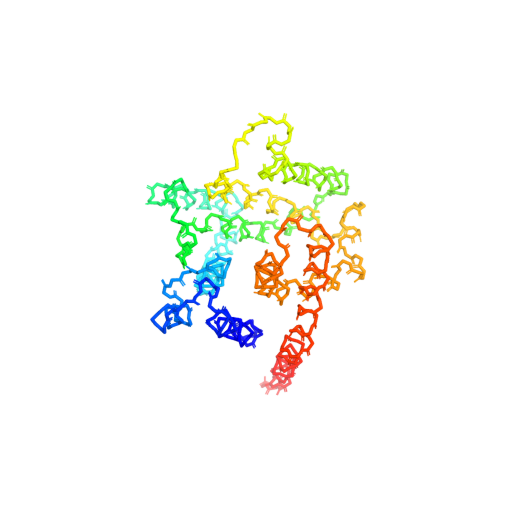042 7.345 1.00 94.56 174 ILE A O 1
ATOM 1405 N N . TRP A 1 175 ? -1.124 7.513 6.357 1.00 93.94 175 TRP A N 1
ATOM 1406 C CA . TRP A 1 175 ? -2.206 6.791 5.685 1.00 93.94 175 TRP A CA 1
ATOM 1407 C C . TRP A 1 175 ? -3.192 6.174 6.671 1.00 93.94 175 TRP A C 1
ATOM 1409 O O . TRP A 1 175 ? -4.400 6.233 6.449 1.00 93.94 175 TRP A O 1
ATOM 1419 N N . THR A 1 176 ? -2.707 5.623 7.781 1.00 94.94 176 THR A N 1
ATOM 1420 C CA . THR A 1 176 ? -3.572 5.064 8.823 1.00 94.94 176 THR A CA 1
ATOM 1421 C C . THR A 1 176 ? -4.456 6.146 9.443 1.00 94.94 176 THR A C 1
ATOM 1423 O O . THR A 1 176 ? -5.669 5.960 9.541 1.00 94.94 176 THR A O 1
ATOM 1426 N N . CYS A 1 177 ? -3.886 7.300 9.799 1.00 92.81 177 CYS A N 1
ATOM 1427 C CA . CYS A 1 177 ? -4.644 8.443 10.311 1.00 92.81 177 CYS A CA 1
ATOM 1428 C C . CYS A 1 177 ? -5.686 8.934 9.296 1.00 92.81 177 CYS A C 1
ATOM 1430 O O . CYS A 1 177 ? -6.856 9.104 9.646 1.00 92.81 177 CYS A O 1
ATOM 1432 N N . PHE A 1 178 ? -5.282 9.092 8.033 1.00 93.81 178 PHE A N 1
ATOM 1433 C CA . PHE A 1 178 ? -6.169 9.461 6.930 1.00 93.81 178 PHE A CA 1
ATOM 1434 C C . PHE A 1 178 ? -7.360 8.500 6.812 1.00 93.81 178 PHE A C 1
ATOM 1436 O O . PHE A 1 178 ? -8.513 8.932 6.783 1.00 93.81 178 PHE A O 1
ATOM 1443 N N . LEU A 1 179 ? -7.095 7.189 6.809 1.00 93.00 179 LEU A N 1
ATOM 1444 C CA . LEU A 1 179 ? -8.131 6.163 6.711 1.00 93.00 179 LEU A CA 1
ATOM 1445 C C . LEU A 1 179 ? -9.070 6.191 7.914 1.00 93.00 179 LEU A C 1
ATOM 1447 O O . LEU A 1 179 ? -10.281 6.230 7.726 1.00 93.00 179 LEU A O 1
ATOM 1451 N N . VAL A 1 180 ? -8.544 6.222 9.141 1.00 92.81 180 VAL A N 1
ATOM 1452 C CA . VAL A 1 180 ? -9.364 6.260 10.364 1.00 92.81 180 VAL A CA 1
ATOM 1453 C C . VAL A 1 180 ? -10.331 7.433 10.338 1.00 92.81 180 VAL A C 1
ATOM 1455 O O . VAL A 1 180 ? -11.496 7.284 10.692 1.00 92.81 180 VAL A O 1
ATOM 1458 N N . VAL A 1 181 ? -9.874 8.605 9.909 1.00 91.69 181 VAL A N 1
ATOM 1459 C CA . VAL A 1 181 ? -10.695 9.812 9.920 1.00 91.69 181 VAL A CA 1
ATOM 1460 C C . VAL A 1 181 ? -11.773 9.792 8.824 1.00 91.69 181 VAL A C 1
ATOM 1462 O O . VAL A 1 181 ? -12.874 10.298 9.053 1.00 91.69 181 VAL A O 1
ATOM 1465 N N . LEU A 1 182 ? -11.494 9.187 7.665 1.00 92.38 182 LEU A N 1
ATOM 1466 C CA . LEU A 1 182 ? -12.349 9.264 6.473 1.00 92.38 182 LEU A CA 1
ATOM 1467 C C . LEU A 1 182 ? -13.176 8.008 6.183 1.00 92.38 182 LEU A C 1
ATOM 1469 O O . LEU A 1 182 ? -14.090 8.086 5.363 1.00 92.38 182 LEU A O 1
ATOM 1473 N N . VAL A 1 183 ? -12.901 6.878 6.844 1.00 90.62 183 VAL A N 1
ATOM 1474 C CA . VAL A 1 183 ? -13.547 5.577 6.568 1.00 90.62 183 VAL A CA 1
ATOM 1475 C C . VAL A 1 183 ? -15.075 5.624 6.652 1.00 90.62 183 VAL A C 1
ATOM 1477 O O . VAL A 1 183 ? -15.751 4.904 5.926 1.00 90.62 183 VAL A O 1
ATOM 1480 N N . ASP A 1 184 ? -15.619 6.504 7.494 1.00 89.81 184 ASP A N 1
ATOM 1481 C CA . ASP A 1 184 ? -17.062 6.674 7.694 1.00 89.81 184 ASP A CA 1
ATOM 1482 C C . ASP A 1 184 ? -17.663 7.793 6.824 1.00 89.81 184 ASP A C 1
ATOM 1484 O O . ASP A 1 184 ? -18.784 8.238 7.067 1.00 89.81 184 ASP A O 1
ATOM 1488 N N . GLY A 1 185 ? -16.918 8.307 5.840 1.00 87.88 185 GLY A N 1
ATOM 1489 C CA . GLY A 1 185 ? -17.431 9.310 4.907 1.00 87.88 185 GLY A CA 1
ATOM 1490 C C . GLY A 1 185 ? -17.595 10.713 5.480 1.00 87.88 185 GLY A C 1
ATOM 1491 O O . GLY A 1 185 ? -18.339 11.524 4.932 1.00 87.88 185 GLY A O 1
ATOM 1492 N N . GLN A 1 186 ? -16.925 11.002 6.592 1.00 87.38 186 GLN A N 1
ATOM 1493 C CA . GLN A 1 186 ? -17.059 12.258 7.320 1.00 87.38 186 GLN A CA 1
ATOM 1494 C C . GLN A 1 186 ? -16.469 13.448 6.537 1.00 87.38 186 GLN A C 1
ATOM 1496 O O . GLN A 1 186 ? -15.458 13.332 5.842 1.00 87.38 186 GLN A O 1
ATOM 1501 N N . GLY A 1 187 ? -17.087 14.625 6.678 1.00 88.94 187 GLY A N 1
ATOM 1502 C CA . GLY A 1 187 ? -16.633 15.861 6.027 1.00 88.94 187 GLY A CA 1
ATOM 1503 C C . GLY A 1 187 ? -16.897 15.917 4.514 1.00 88.94 187 GLY A C 1
ATOM 1504 O O . GLY A 1 187 ? -17.626 15.109 3.944 1.00 88.94 187 GLY A O 1
ATOM 1505 N N . LEU A 1 188 ? -16.338 16.923 3.837 1.00 91.88 188 LEU A N 1
ATOM 1506 C CA . LEU A 1 188 ? -16.439 17.036 2.375 1.00 91.88 188 LEU A CA 1
ATOM 1507 C C . LEU A 1 188 ? -15.541 15.999 1.694 1.00 91.88 188 LEU A C 1
ATOM 1509 O O . LEU A 1 188 ? -15.993 15.303 0.791 1.00 91.88 188 LEU A O 1
ATOM 1513 N N . ALA A 1 189 ? -14.302 15.860 2.175 1.00 92.50 189 ALA A N 1
ATOM 1514 C CA . ALA A 1 189 ? -13.341 14.905 1.632 1.00 92.50 189 ALA A CA 1
ATOM 1515 C C . ALA A 1 189 ? -13.855 13.458 1.714 1.00 92.50 189 ALA A C 1
ATOM 1517 O O . ALA A 1 189 ? -13.829 12.751 0.711 1.00 92.50 189 ALA A O 1
ATOM 1518 N N . GLY A 1 190 ? -14.402 13.033 2.860 1.00 91.12 190 GLY A N 1
ATOM 1519 C CA . GLY A 1 190 ? -14.965 11.688 3.010 1.00 91.12 190 GLY A CA 1
ATOM 1520 C C . GLY A 1 190 ? -16.151 11.442 2.074 1.00 91.12 190 GLY A C 1
ATOM 1521 O O . GLY A 1 190 ? -16.200 10.413 1.403 1.00 91.12 190 GLY A O 1
ATOM 1522 N N . ARG A 1 191 ? -17.068 12.412 1.942 1.00 91.81 191 ARG A N 1
ATOM 1523 C CA . ARG A 1 191 ? -18.194 12.323 0.993 1.00 91.81 191 ARG A CA 1
ATOM 1524 C C . ARG A 1 191 ? -17.737 12.224 -0.462 1.00 91.81 191 ARG A C 1
ATOM 1526 O O . ARG A 1 191 ? -18.300 11.435 -1.215 1.00 91.81 191 ARG A O 1
ATOM 1533 N N . LEU A 1 192 ? -16.710 12.981 -0.853 1.00 93.62 192 LEU A N 1
ATOM 1534 C CA . LEU A 1 192 ? -16.123 12.894 -2.193 1.00 93.62 192 LEU A CA 1
ATOM 1535 C C . LEU A 1 192 ? -15.484 11.520 -2.436 1.00 93.62 192 LEU A C 1
ATOM 1537 O O . LEU A 1 192 ? -15.729 10.917 -3.480 1.00 93.62 192 LEU A O 1
ATOM 1541 N N . LEU A 1 193 ? -14.729 10.990 -1.470 1.00 92.12 193 LEU A N 1
ATOM 1542 C CA . LEU A 1 193 ? -14.100 9.665 -1.560 1.00 92.12 193 LEU A CA 1
ATOM 1543 C C . LEU A 1 193 ? -15.120 8.523 -1.667 1.00 92.12 193 LEU A C 1
ATOM 1545 O O . LEU A 1 193 ? -14.871 7.547 -2.370 1.00 92.12 193 LEU A O 1
ATOM 1549 N N . MET A 1 194 ? -16.281 8.656 -1.023 1.00 92.56 194 MET A N 1
ATOM 1550 C CA . MET A 1 194 ? -17.383 7.693 -1.133 1.00 92.56 194 MET A CA 1
ATOM 1551 C C . MET A 1 194 ? -18.280 7.907 -2.360 1.00 92.56 194 MET A C 1
ATOM 1553 O O . MET A 1 194 ? -19.232 7.150 -2.561 1.00 92.56 194 MET A O 1
ATOM 1557 N N . SER A 1 195 ? -18.028 8.933 -3.176 1.00 94.94 195 SER A N 1
ATOM 1558 C CA . SER A 1 195 ? -18.833 9.178 -4.372 1.00 94.94 195 SER A CA 1
ATOM 1559 C C . SER A 1 195 ? -18.741 7.997 -5.343 1.00 94.94 195 SER A C 1
ATOM 1561 O O . SER A 1 195 ? -17.708 7.335 -5.456 1.00 94.94 195 SER A O 1
ATOM 1563 N N . GLY A 1 196 ? -19.821 7.740 -6.085 1.00 94.50 196 GLY A N 1
ATOM 1564 C CA . GLY A 1 196 ? -19.870 6.648 -7.063 1.00 94.50 196 GLY A CA 1
ATOM 1565 C C . GLY A 1 196 ? -18.667 6.609 -8.024 1.00 94.50 196 GLY A C 1
ATOM 1566 O O . GLY A 1 196 ? -18.114 5.527 -8.224 1.00 94.50 196 GLY A O 1
ATOM 1567 N N . PRO A 1 197 ? -18.218 7.744 -8.599 1.00 93.50 197 PRO A N 1
ATOM 1568 C CA . PRO A 1 197 ? -17.037 7.777 -9.460 1.00 93.50 197 PRO A CA 1
ATOM 1569 C C . PRO A 1 197 ? -15.742 7.364 -8.748 1.00 93.50 197 PRO A C 1
ATOM 1571 O O . PRO A 1 197 ? -15.042 6.483 -9.248 1.00 93.50 197 PRO A O 1
ATOM 1574 N N . LEU A 1 198 ? -15.440 7.933 -7.574 1.00 93.75 198 LEU A N 1
ATOM 1575 C CA . LEU A 1 198 ? -14.217 7.597 -6.835 1.00 93.75 198 LEU A CA 1
ATOM 1576 C C . LEU A 1 198 ? -14.247 6.156 -6.315 1.00 93.75 198 LEU A C 1
ATOM 1578 O O . LEU A 1 198 ? -13.239 5.457 -6.397 1.00 93.75 198 LEU A O 1
ATOM 1582 N N . ALA A 1 199 ? -15.408 5.665 -5.882 1.00 91.88 199 ALA A N 1
ATOM 1583 C CA . ALA A 1 199 ? -15.580 4.269 -5.493 1.00 91.88 199 ALA A CA 1
ATOM 1584 C C . ALA A 1 199 ? -15.320 3.304 -6.667 1.00 91.88 199 ALA A C 1
ATOM 1586 O O . ALA A 1 199 ? -14.677 2.268 -6.487 1.00 91.88 199 ALA A O 1
ATOM 1587 N N . ARG A 1 200 ? -15.762 3.644 -7.889 1.00 92.50 200 ARG A N 1
ATOM 1588 C CA . ARG A 1 200 ? -15.466 2.857 -9.103 1.00 92.50 200 ARG A CA 1
ATOM 1589 C C . ARG A 1 200 ? -13.984 2.896 -9.471 1.00 92.50 200 ARG A C 1
ATOM 1591 O O . ARG A 1 200 ? -13.444 1.859 -9.846 1.00 92.50 200 ARG A O 1
ATOM 1598 N N . LEU A 1 201 ? -13.325 4.050 -9.337 1.00 93.81 201 LEU A N 1
ATOM 1599 C CA . LEU A 1 201 ? -11.871 4.151 -9.510 1.00 93.81 201 LEU A CA 1
ATOM 1600 C C . LEU A 1 201 ? -11.133 3.276 -8.489 1.00 93.81 201 LEU A C 1
ATOM 1602 O O . LEU A 1 201 ? -10.232 2.527 -8.855 1.00 93.81 201 LEU A O 1
ATOM 1606 N N . GLY A 1 202 ? -11.573 3.293 -7.229 1.00 91.50 202 GLY A N 1
ATOM 1607 C CA . GLY A 1 202 ? -11.058 2.409 -6.185 1.00 91.50 202 GLY A CA 1
ATOM 1608 C C . GLY A 1 202 ? -11.239 0.926 -6.523 1.00 91.50 202 GLY A C 1
ATOM 1609 O O . GLY A 1 202 ? -10.338 0.127 -6.273 1.00 91.50 202 GLY A O 1
ATOM 1610 N N . ALA A 1 203 ? -12.354 0.553 -7.159 1.00 90.88 203 ALA A N 1
ATOM 1611 C CA . ALA A 1 203 ? -12.631 -0.830 -7.545 1.00 90.88 203 ALA A CA 1
ATOM 1612 C C . ALA A 1 203 ? -11.655 -1.369 -8.604 1.00 90.88 203 ALA A C 1
ATOM 1614 O O . ALA A 1 203 ? -11.261 -2.528 -8.508 1.00 90.88 203 ALA A O 1
ATOM 1615 N N . ILE A 1 204 ? -11.239 -0.536 -9.565 1.00 94.75 204 ILE A N 1
ATOM 1616 C CA . ILE A 1 204 ? -10.281 -0.924 -10.616 1.00 94.75 204 ILE A CA 1
ATOM 1617 C C . ILE A 1 204 ? -8.817 -0.707 -10.206 1.00 94.75 204 ILE A C 1
ATOM 1619 O O . ILE A 1 204 ? -7.914 -1.096 -10.943 1.00 94.75 204 ILE A O 1
ATOM 1623 N N . SER A 1 205 ? -8.569 -0.077 -9.051 1.00 94.00 205 SER A N 1
ATOM 1624 C CA . SER A 1 205 ? -7.236 0.391 -8.648 1.00 94.00 205 SER A CA 1
ATOM 1625 C C . SER A 1 205 ? -6.198 -0.728 -8.566 1.00 94.00 205 SER A C 1
ATOM 1627 O O . SER A 1 205 ? -5.063 -0.515 -8.978 1.00 94.00 205 SER A O 1
ATOM 1629 N N . TYR A 1 206 ? -6.591 -1.926 -8.123 1.00 93.31 206 TYR A N 1
ATOM 1630 C CA . TYR A 1 206 ? -5.711 -3.092 -8.061 1.00 93.31 206 TYR A CA 1
ATOM 1631 C C . TYR A 1 206 ? -5.253 -3.549 -9.455 1.00 93.31 206 TYR A C 1
ATOM 1633 O O . TYR A 1 206 ? -4.055 -3.645 -9.714 1.00 93.31 206 TYR A O 1
ATOM 1641 N N . SER A 1 207 ? -6.189 -3.770 -10.382 1.00 94.75 207 SER A N 1
ATOM 1642 C CA . SER A 1 207 ? -5.855 -4.101 -11.772 1.00 94.75 207 SER A CA 1
ATOM 1643 C C . SER A 1 207 ? -5.020 -3.007 -12.442 1.00 94.75 207 SER A C 1
ATOM 1645 O O . SER A 1 207 ? -4.019 -3.305 -13.088 1.00 94.75 207 SER A O 1
ATOM 1647 N N . THR A 1 208 ? -5.394 -1.733 -12.272 1.00 96.50 208 THR A N 1
ATOM 1648 C CA . THR A 1 208 ? -4.618 -0.602 -12.805 1.00 96.50 208 THR A CA 1
ATOM 1649 C C . THR A 1 208 ? -3.203 -0.620 -12.242 1.00 96.50 208 THR A C 1
ATOM 1651 O O . THR A 1 208 ? -2.247 -0.497 -12.999 1.00 96.50 208 THR A O 1
ATOM 1654 N N . TYR A 1 209 ? -3.057 -0.825 -10.931 1.00 95.94 209 TYR A N 1
ATOM 1655 C CA . TYR A 1 209 ? -1.767 -0.904 -10.258 1.00 95.94 209 TYR A CA 1
ATOM 1656 C C . TYR A 1 209 ? -0.862 -1.973 -10.876 1.00 95.94 209 TYR A C 1
ATOM 1658 O O . TYR A 1 209 ? 0.315 -1.703 -11.093 1.00 95.94 209 TYR A O 1
ATOM 1666 N N . LEU A 1 210 ? -1.392 -3.137 -11.249 1.00 95.06 210 LEU A N 1
ATOM 1667 C CA . LEU A 1 210 ? -0.588 -4.164 -11.907 1.00 95.06 210 LEU A CA 1
ATOM 1668 C C . LEU A 1 210 ? -0.071 -3.729 -13.286 1.00 95.06 210 LEU A C 1
ATOM 1670 O O . LEU A 1 210 ? 1.091 -3.990 -13.573 1.00 95.06 210 LEU A O 1
ATOM 1674 N N . PHE A 1 211 ? -0.886 -3.063 -14.116 1.00 95.81 211 PHE A N 1
ATOM 1675 C CA . PHE A 1 211 ? -0.572 -2.848 -15.542 1.00 95.81 211 PHE A CA 1
ATOM 1676 C C . PHE A 1 211 ? -0.052 -1.458 -15.913 1.00 95.81 211 PHE A C 1
ATOM 1678 O O . PHE A 1 211 ? 0.833 -1.373 -16.758 1.00 95.81 211 PHE A O 1
ATOM 1685 N N . HIS A 1 212 ? -0.519 -0.386 -15.264 1.00 95.75 212 HIS A N 1
ATOM 1686 C CA . HIS A 1 212 ? 0.448 0.487 -14.621 1.00 95.75 212 HIS A CA 1
ATOM 1687 C C . HIS A 1 212 ? 1.750 0.820 -15.345 1.00 95.75 212 HIS A C 1
ATOM 1689 O O . HIS A 1 212 ? 1.817 1.357 -16.452 1.00 95.75 212 HIS A O 1
ATOM 1695 N N . TRP A 1 213 ? 2.805 0.462 -14.625 1.00 95.00 213 TRP A N 1
ATOM 1696 C CA . TRP A 1 213 ? 4.186 0.604 -15.014 1.00 95.00 213 TRP A CA 1
ATOM 1697 C C . TRP A 1 213 ? 4.492 -0.017 -16.380 1.00 95.00 213 TRP A C 1
ATOM 1699 O O . TRP A 1 213 ? 5.291 0.543 -17.113 1.00 95.00 213 TRP A O 1
ATOM 1709 N N . LEU A 1 214 ? 3.833 -1.118 -16.773 1.00 95.75 214 LEU A N 1
ATOM 1710 C CA . LEU A 1 214 ? 4.078 -1.771 -18.065 1.00 95.75 214 LEU A CA 1
ATOM 1711 C C . LEU A 1 214 ? 3.714 -0.823 -19.204 1.00 95.75 214 LEU A C 1
ATOM 1713 O O . LEU A 1 214 ? 4.519 -0.581 -20.098 1.00 95.75 214 LEU A O 1
ATOM 1717 N N . VAL A 1 215 ? 2.509 -0.255 -19.134 1.00 96.38 215 VAL A N 1
ATOM 1718 C CA . VAL A 1 215 ? 2.004 0.690 -20.133 1.00 96.38 215 VAL A CA 1
ATOM 1719 C C . VAL A 1 215 ? 2.885 1.937 -20.174 1.00 96.38 215 VAL A C 1
ATOM 1721 O O . VAL A 1 215 ? 3.301 2.355 -21.253 1.00 96.38 215 VAL A O 1
ATOM 1724 N N . PHE A 1 216 ? 3.223 2.498 -19.009 1.00 95.12 216 PHE A N 1
ATOM 1725 C CA . PHE A 1 216 ? 4.103 3.666 -18.929 1.00 95.12 216 PHE A CA 1
ATOM 1726 C C . PHE A 1 216 ? 5.492 3.390 -19.512 1.00 95.12 216 PHE A C 1
ATOM 1728 O O . PHE A 1 216 ? 5.958 4.169 -20.339 1.00 95.12 216 PHE A O 1
ATOM 1735 N N . SER A 1 217 ? 6.137 2.280 -19.145 1.00 94.25 217 SER A N 1
ATOM 1736 C CA . SER A 1 217 ? 7.459 1.911 -19.660 1.00 94.25 217 SER A CA 1
ATOM 1737 C C . SER A 1 217 ? 7.452 1.682 -21.173 1.00 94.25 217 SER A C 1
ATOM 1739 O O . SER A 1 217 ? 8.373 2.127 -21.855 1.00 94.25 217 SER A O 1
ATOM 1741 N N . LEU A 1 218 ? 6.413 1.040 -21.719 1.00 94.81 218 LEU A N 1
ATOM 1742 C CA . LEU A 1 218 ? 6.286 0.821 -23.162 1.00 94.81 218 LEU A CA 1
ATOM 1743 C C . LEU A 1 218 ? 6.136 2.142 -23.926 1.00 94.81 218 LEU A C 1
ATOM 1745 O O . LEU A 1 218 ? 6.862 2.378 -24.891 1.00 94.81 218 LEU A O 1
ATOM 1749 N N . LEU A 1 219 ? 5.236 3.025 -23.484 1.00 95.69 219 LEU A N 1
ATOM 1750 C CA . LEU A 1 219 ? 5.009 4.301 -24.166 1.00 95.69 219 LEU A CA 1
ATOM 1751 C C . LEU A 1 219 ? 6.186 5.264 -23.993 1.00 95.69 219 LEU A C 1
ATOM 1753 O O . LEU A 1 219 ? 6.537 5.952 -24.946 1.00 95.69 219 LEU A O 1
ATOM 1757 N N . ALA A 1 220 ? 6.837 5.279 -22.828 1.00 94.12 220 ALA A N 1
ATOM 1758 C CA . ALA A 1 220 ? 8.037 6.081 -22.602 1.00 94.12 220 ALA A CA 1
ATOM 1759 C C . ALA A 1 220 ? 9.216 5.622 -23.475 1.00 94.12 220 ALA A C 1
ATOM 1761 O O . ALA A 1 220 ? 10.001 6.455 -23.918 1.00 94.12 220 ALA A O 1
ATOM 1762 N N . LYS A 1 221 ? 9.325 4.316 -23.761 1.00 92.81 221 LYS A N 1
ATOM 1763 C CA . LYS A 1 221 ? 10.346 3.772 -24.668 1.00 92.81 221 LYS A CA 1
ATOM 1764 C C . LYS A 1 221 ? 10.097 4.163 -26.128 1.00 92.81 221 LYS A C 1
ATOM 1766 O O . LYS A 1 221 ? 11.052 4.416 -26.852 1.00 92.81 221 LYS A O 1
ATOM 1771 N N . LEU A 1 222 ? 8.834 4.199 -26.557 1.00 94.69 222 LEU A N 1
ATOM 1772 C CA . LEU A 1 222 ? 8.449 4.537 -27.934 1.00 94.69 222 LEU A CA 1
ATOM 1773 C C . LEU A 1 222 ? 8.444 6.052 -28.201 1.00 94.69 222 LEU A C 1
ATOM 1775 O O . LEU A 1 222 ? 8.849 6.483 -29.277 1.00 94.69 222 LEU A O 1
ATOM 1779 N N . TRP A 1 223 ? 8.010 6.857 -27.227 1.00 95.62 223 TRP A N 1
ATOM 1780 C CA . TRP A 1 223 ? 7.905 8.316 -27.331 1.00 95.62 223 TRP A CA 1
ATOM 1781 C C . TRP A 1 223 ? 8.524 9.007 -26.105 1.00 95.62 223 TRP A C 1
ATOM 1783 O O . TRP A 1 223 ? 7.800 9.548 -25.258 1.00 95.62 223 TRP A O 1
ATOM 1793 N N . PRO A 1 224 ? 9.863 9.003 -25.985 1.00 92.38 224 PRO A N 1
ATOM 1794 C CA . PRO A 1 224 ? 10.551 9.571 -24.832 1.00 92.38 224 PRO A CA 1
ATOM 1795 C C . PRO A 1 224 ? 10.273 11.074 -24.699 1.00 92.38 224 PRO A C 1
ATOM 1797 O O . PRO A 1 224 ? 10.344 11.825 -25.669 1.00 92.38 224 PRO A O 1
ATOM 1800 N N . GLY A 1 225 ? 9.930 11.515 -23.485 1.00 88.38 225 GLY A N 1
ATOM 1801 C CA . GLY A 1 225 ? 9.665 12.926 -23.170 1.00 88.38 225 GLY A CA 1
ATOM 1802 C C . GLY A 1 225 ? 8.357 13.500 -23.734 1.00 88.38 225 GLY A C 1
ATOM 1803 O O . GLY A 1 225 ? 8.077 14.680 -23.535 1.00 88.38 225 GLY A O 1
ATOM 1804 N N . ASN A 1 226 ? 7.529 12.702 -24.416 1.00 94.19 226 ASN A N 1
ATOM 1805 C CA . ASN A 1 226 ? 6.292 13.192 -25.017 1.00 94.19 226 ASN A CA 1
ATOM 1806 C C . ASN A 1 226 ? 5.136 13.225 -23.998 1.00 94.19 226 ASN A C 1
ATOM 1808 O O . ASN A 1 226 ? 4.626 12.187 -23.571 1.00 94.19 226 ASN A O 1
ATOM 1812 N N . ALA A 1 227 ? 4.673 14.429 -23.650 1.00 93.38 227 ALA A N 1
ATOM 1813 C CA . ALA A 1 227 ? 3.583 14.620 -22.691 1.00 93.38 227 ALA A CA 1
ATOM 1814 C C . ALA A 1 227 ? 2.257 13.979 -23.141 1.00 93.38 227 ALA A C 1
ATOM 1816 O O . ALA A 1 227 ? 1.550 13.388 -22.324 1.00 93.38 227 ALA A O 1
ATOM 1817 N N . ALA A 1 228 ? 1.932 14.031 -24.438 1.00 95.44 228 ALA A N 1
ATOM 1818 C CA . ALA A 1 228 ? 0.724 13.403 -24.970 1.00 95.44 228 ALA A CA 1
ATOM 1819 C C . ALA A 1 228 ? 0.790 11.873 -24.851 1.00 95.44 228 ALA A C 1
ATOM 1821 O O . ALA A 1 228 ? -0.206 11.248 -24.486 1.00 95.44 228 ALA A O 1
ATOM 1822 N N . ALA A 1 229 ? 1.968 11.274 -25.062 1.00 95.00 229 ALA A N 1
ATOM 1823 C CA . ALA A 1 229 ? 2.179 9.846 -24.835 1.00 95.00 229 ALA A CA 1
ATOM 1824 C C . ALA A 1 229 ? 2.001 9.469 -23.354 1.00 95.00 229 ALA A C 1
ATOM 1826 O O . ALA A 1 229 ? 1.434 8.424 -23.058 1.00 95.00 229 ALA A O 1
ATOM 1827 N N . MET A 1 230 ? 2.408 10.320 -22.408 1.00 93.12 230 MET A N 1
ATOM 1828 C CA . MET A 1 230 ? 2.200 10.062 -20.973 1.00 93.12 230 MET A CA 1
ATOM 1829 C C . MET A 1 230 ? 0.726 10.179 -20.563 1.00 93.12 230 MET A C 1
ATOM 1831 O O . MET A 1 230 ? 0.227 9.349 -19.800 1.00 93.12 230 MET A O 1
ATOM 1835 N N . CYS A 1 231 ? -0.009 11.144 -21.121 1.00 95.62 231 CYS A N 1
ATOM 1836 C CA . CYS A 1 231 ? -1.463 11.221 -20.957 1.00 95.62 231 CYS A CA 1
ATOM 1837 C C . CYS A 1 231 ? -2.163 9.987 -21.550 1.00 95.62 231 CYS A C 1
ATOM 1839 O O . CYS A 1 231 ? -3.059 9.418 -20.922 1.00 95.62 231 CYS A O 1
ATOM 1841 N N . ALA A 1 232 ? -1.722 9.533 -22.728 1.00 96.19 232 ALA A N 1
ATOM 1842 C CA . ALA A 1 232 ? -2.210 8.301 -23.337 1.00 96.19 232 ALA A CA 1
ATOM 1843 C C . ALA A 1 232 ? -1.872 7.071 -22.479 1.00 96.19 232 ALA A C 1
ATOM 1845 O O . ALA A 1 232 ? -2.731 6.212 -22.300 1.00 96.19 232 ALA A O 1
ATOM 1846 N N . ALA A 1 233 ? -0.677 7.006 -21.881 1.00 96.38 233 ALA A N 1
ATOM 1847 C CA . ALA A 1 233 ? -0.274 5.927 -20.980 1.00 96.38 233 ALA A CA 1
ATOM 1848 C C . ALA A 1 233 ? -1.175 5.846 -19.747 1.00 96.38 233 ALA A C 1
ATOM 1850 O O . ALA A 1 233 ? -1.612 4.757 -19.383 1.00 96.38 233 ALA A O 1
ATOM 1851 N N . LEU A 1 234 ? -1.525 6.989 -19.149 1.00 95.62 234 LEU A N 1
ATOM 1852 C CA . LEU A 1 234 ? -2.473 7.038 -18.038 1.00 95.62 234 LEU A CA 1
ATOM 1853 C C . LEU A 1 234 ? -3.853 6.504 -18.449 1.00 95.62 234 LEU A C 1
ATOM 1855 O O . LEU A 1 234 ? -4.420 5.658 -17.756 1.00 95.62 234 LEU A O 1
ATOM 1859 N N . ALA A 1 235 ? -4.383 6.965 -19.586 1.00 96.50 235 ALA A N 1
ATOM 1860 C CA . ALA A 1 235 ? -5.671 6.503 -20.096 1.00 96.50 235 ALA A CA 1
ATOM 1861 C C . ALA A 1 235 ? -5.654 4.994 -20.394 1.00 96.50 235 ALA A C 1
ATOM 1863 O O . ALA A 1 235 ? -6.550 4.267 -19.966 1.00 96.50 235 ALA A O 1
ATOM 1864 N N . LEU A 1 236 ? -4.608 4.502 -21.061 1.00 96.75 236 LEU A N 1
ATOM 1865 C CA . LEU A 1 236 ? -4.430 3.087 -21.384 1.00 96.75 236 LEU A CA 1
ATOM 1866 C C . LEU A 1 236 ? -4.238 2.223 -20.134 1.00 96.75 236 LEU A C 1
ATOM 1868 O O . LEU A 1 236 ? -4.806 1.137 -20.069 1.00 96.75 236 LEU A O 1
ATOM 1872 N N . ALA A 1 237 ? -3.513 2.696 -19.119 1.00 96.81 237 ALA A N 1
ATOM 1873 C CA . ALA A 1 237 ? -3.356 1.988 -17.851 1.00 96.81 237 ALA A CA 1
ATOM 1874 C C . ALA A 1 237 ? -4.695 1.859 -17.109 1.00 96.81 237 ALA A C 1
ATOM 1876 O O . ALA A 1 237 ? -5.015 0.786 -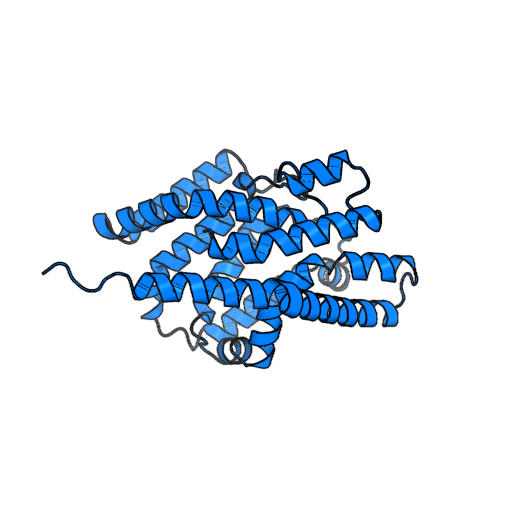16.598 1.00 96.81 237 ALA A O 1
ATOM 1877 N N . LEU A 1 238 ? -5.514 2.919 -17.095 1.00 96.38 238 LEU A N 1
ATOM 1878 C CA . LEU A 1 238 ? -6.866 2.878 -16.529 1.00 96.38 238 LEU A CA 1
ATOM 1879 C C . LEU A 1 238 ? -7.793 1.948 -17.319 1.00 96.38 238 LEU A C 1
ATOM 1881 O O . LEU A 1 238 ? -8.582 1.221 -16.717 1.00 96.38 238 LEU A O 1
ATOM 1885 N N . LEU A 1 239 ? -7.692 1.936 -18.651 1.00 96.56 239 LEU A N 1
ATOM 1886 C CA . LEU A 1 239 ? -8.448 1.018 -19.506 1.00 96.56 239 LEU A CA 1
ATOM 1887 C C . LEU A 1 239 ? -8.032 -0.439 -19.273 1.00 96.56 239 LEU A C 1
ATOM 1889 O O . LEU A 1 239 ? -8.897 -1.287 -19.054 1.00 96.56 239 LEU A O 1
ATOM 1893 N N . ALA A 1 240 ? -6.729 -0.727 -19.244 1.00 95.19 240 ALA A N 1
ATOM 1894 C CA . ALA A 1 240 ? -6.191 -2.046 -18.920 1.00 95.19 240 ALA A CA 1
ATOM 1895 C C . ALA A 1 240 ? -6.633 -2.494 -17.520 1.00 95.19 240 ALA A C 1
ATOM 1897 O O . ALA A 1 240 ? -7.079 -3.627 -17.343 1.00 95.19 240 ALA A O 1
ATOM 1898 N N . GLY A 1 241 ? -6.606 -1.584 -16.544 1.00 94.94 241 GLY A N 1
ATOM 1899 C CA . GLY A 1 241 ? -7.119 -1.822 -15.202 1.00 94.94 241 GLY A CA 1
ATOM 1900 C C . GLY A 1 241 ? -8.617 -2.130 -15.176 1.00 94.94 241 GLY A C 1
ATOM 1901 O O . GLY A 1 241 ? -9.050 -3.099 -14.557 1.00 94.94 241 GLY A O 1
ATOM 1902 N N . ALA A 1 242 ? -9.429 -1.366 -15.904 1.00 95.12 242 ALA A N 1
ATOM 1903 C CA . ALA A 1 242 ? -10.865 -1.612 -16.006 1.00 95.12 242 ALA A CA 1
ATOM 1904 C C . ALA A 1 242 ? -11.188 -2.957 -16.683 1.00 95.12 242 ALA A C 1
ATOM 1906 O O . ALA A 1 242 ? -12.127 -3.642 -16.265 1.00 95.12 242 ALA A O 1
ATOM 1907 N N . LEU A 1 243 ? -10.415 -3.352 -17.700 1.00 95.12 243 LEU A N 1
ATOM 1908 C CA . LEU A 1 243 ? -10.528 -4.661 -18.346 1.00 95.12 243 LEU A CA 1
ATOM 1909 C C . LEU A 1 243 ? -10.114 -5.788 -17.395 1.00 95.12 243 LEU A C 1
ATOM 1911 O O . LEU A 1 243 ? -10.884 -6.729 -17.217 1.00 95.12 243 LEU A O 1
ATOM 1915 N N . GLY A 1 244 ? -8.966 -5.664 -16.722 1.00 93.31 244 GLY A N 1
ATOM 1916 C CA . GLY A 1 244 ? -8.510 -6.616 -15.705 1.00 93.31 244 GLY A CA 1
ATOM 1917 C C . GLY A 1 244 ? -9.554 -6.821 -14.606 1.00 93.31 244 GLY A C 1
ATOM 1918 O O . GLY A 1 244 ? -9.909 -7.956 -14.275 1.00 93.31 244 GLY A O 1
ATOM 1919 N N . TYR A 1 245 ? -10.159 -5.728 -14.139 1.00 92.69 245 TYR A N 1
ATOM 1920 C CA . TYR A 1 245 ? -11.216 -5.775 -13.140 1.00 92.69 245 TYR A CA 1
ATOM 1921 C C . TYR A 1 245 ? -12.448 -6.535 -13.648 1.00 92.69 245 TYR A C 1
ATOM 1923 O O . TYR A 1 245 ? -12.964 -7.416 -12.963 1.00 92.69 245 TYR A O 1
ATOM 1931 N N . ARG A 1 246 ? -12.931 -6.230 -14.857 1.00 92.56 246 ARG A N 1
ATOM 1932 C CA . ARG A 1 246 ? -14.132 -6.875 -15.418 1.00 92.56 246 ARG A CA 1
ATOM 1933 C C . ARG A 1 246 ? -13.915 -8.346 -15.772 1.00 92.56 246 ARG A C 1
ATOM 1935 O O . ARG A 1 246 ? -14.851 -9.130 -15.636 1.00 92.56 246 ARG A O 1
ATOM 1942 N N . LEU A 1 247 ? -12.720 -8.708 -16.232 1.00 91.44 247 LEU A N 1
ATOM 1943 C CA . LEU A 1 247 ? -12.411 -10.051 -16.728 1.00 91.44 247 LEU A CA 1
ATOM 1944 C C . LEU A 1 247 ? -11.956 -11.011 -15.626 1.00 91.44 247 LEU A C 1
ATOM 1946 O O . LEU A 1 247 ? -12.263 -12.196 -15.701 1.00 91.44 247 LEU A O 1
ATOM 1950 N N . PHE A 1 248 ? -11.267 -10.521 -14.594 1.00 89.25 248 PHE A N 1
ATOM 1951 C CA . PHE A 1 248 ? -10.683 -11.376 -13.554 1.00 89.25 248 PHE A CA 1
ATOM 1952 C C . PHE A 1 248 ? -11.278 -11.099 -12.179 1.00 89.25 248 PHE A C 1
ATOM 1954 O O . PHE A 1 248 ? -11.790 -12.012 -11.525 1.00 89.25 248 PHE A O 1
ATOM 1961 N N . GLU A 1 249 ? -11.276 -9.839 -11.742 1.00 87.94 249 GLU A N 1
ATOM 1962 C CA . GLU A 1 249 ? -11.689 -9.514 -10.377 1.00 87.94 249 GLU A CA 1
ATOM 1963 C C . GLU A 1 249 ? -13.194 -9.702 -10.159 1.00 87.94 249 GLU A C 1
ATOM 1965 O O . GLU A 1 249 ? -13.613 -10.363 -9.208 1.00 87.94 249 GLU A O 1
ATOM 1970 N N . GLN A 1 250 ? -14.023 -9.157 -11.049 1.00 87.50 250 GLN A N 1
ATOM 1971 C CA . GLN A 1 250 ? -15.475 -9.198 -10.924 1.00 87.50 250 GLN A CA 1
ATOM 1972 C C . GLN A 1 250 ? -16.027 -10.637 -11.000 1.00 87.50 250 GLN A C 1
ATOM 1974 O O . GLN A 1 250 ? -16.890 -10.979 -10.181 1.00 87.50 250 GLN A O 1
ATOM 1979 N N . PRO A 1 251 ? -15.556 -11.524 -11.901 1.00 86.88 251 PRO A N 1
ATOM 1980 C CA . PRO A 1 251 ? -15.954 -12.929 -11.890 1.00 86.88 251 PRO A CA 1
ATOM 1981 C C . PRO A 1 251 ? -15.505 -13.659 -10.622 1.00 86.88 251 PRO A C 1
ATOM 1983 O O . PRO A 1 251 ? -16.310 -14.388 -10.036 1.00 86.88 251 PRO A O 1
ATOM 1986 N N . ALA A 1 252 ? -14.281 -13.414 -10.142 1.00 85.69 252 ALA A N 1
ATOM 1987 C CA . ALA A 1 252 ? -13.791 -13.997 -8.894 1.00 85.69 252 ALA A CA 1
ATOM 1988 C C . ALA A 1 252 ? -14.641 -13.564 -7.685 1.00 85.69 252 ALA A C 1
ATOM 1990 O O . ALA A 1 252 ? -14.995 -14.386 -6.835 1.00 85.69 252 ALA A O 1
ATOM 1991 N N . GLU A 1 253 ? -15.057 -12.296 -7.627 1.00 82.69 253 GLU A N 1
ATOM 1992 C CA . GLU A 1 253 ? -15.974 -11.808 -6.595 1.00 82.69 253 GLU A CA 1
ATOM 1993 C C . GLU A 1 253 ? -17.354 -12.464 -6.665 1.00 82.69 253 GLU A C 1
ATOM 1995 O O . GLU A 1 253 ? -17.909 -12.847 -5.630 1.00 82.69 253 GLU A O 1
ATOM 2000 N N . ARG A 1 254 ? -17.919 -12.616 -7.869 1.00 85.50 254 ARG A N 1
ATOM 2001 C CA . ARG A 1 254 ? -19.206 -13.303 -8.066 1.00 85.50 254 ARG A CA 1
ATOM 2002 C C . ARG A 1 254 ? -19.124 -14.763 -7.622 1.00 85.50 254 ARG A C 1
ATOM 2004 O O . ARG A 1 254 ? -20.024 -15.236 -6.928 1.00 85.50 254 ARG A O 1
ATOM 2011 N N . LEU A 1 255 ? -18.042 -15.457 -7.974 1.00 84.06 255 LEU A N 1
ATOM 2012 C CA . LEU A 1 255 ? -17.800 -16.841 -7.572 1.00 84.06 255 LEU A CA 1
ATOM 2013 C C . LEU A 1 255 ? -17.687 -16.965 -6.047 1.00 84.06 255 LEU A C 1
ATOM 2015 O O . LEU A 1 255 ? -18.371 -17.789 -5.440 1.00 84.06 255 LEU A O 1
ATOM 2019 N N . ARG A 1 256 ? -16.916 -16.078 -5.406 1.00 79.81 256 ARG A N 1
ATOM 2020 C CA . ARG A 1 256 ? -16.807 -16.006 -3.942 1.00 79.81 256 ARG A CA 1
ATOM 2021 C C . ARG A 1 256 ? -18.171 -15.824 -3.273 1.00 79.81 256 ARG A C 1
ATOM 2023 O O . ARG A 1 256 ? -18.477 -16.545 -2.327 1.00 79.81 256 ARG A O 1
ATOM 2030 N N . ARG A 1 257 ? -18.999 -14.886 -3.752 1.00 80.94 257 ARG A N 1
ATOM 2031 C CA . ARG A 1 257 ? -20.343 -14.644 -3.191 1.00 80.94 257 ARG A CA 1
ATOM 2032 C C . ARG A 1 257 ? -21.231 -15.888 -3.275 1.00 80.94 257 ARG A C 1
ATOM 2034 O O . ARG A 1 257 ? -21.960 -16.160 -2.328 1.00 80.94 257 ARG A O 1
ATOM 2041 N N . ARG A 1 258 ? -21.136 -16.672 -4.356 1.00 80.69 258 ARG A N 1
ATOM 2042 C CA . ARG A 1 258 ? -21.875 -17.940 -4.501 1.00 80.69 258 ARG A CA 1
ATOM 2043 C C . ARG A 1 258 ? -21.457 -18.983 -3.462 1.00 80.69 258 ARG A C 1
ATOM 2045 O O . ARG A 1 258 ? -22.327 -19.631 -2.887 1.00 80.69 258 ARG A O 1
ATOM 2052 N N . PHE A 1 259 ? -20.161 -19.124 -3.188 1.00 73.44 259 PHE A N 1
ATOM 2053 C CA . PHE A 1 259 ? -19.676 -20.062 -2.169 1.00 73.44 259 PHE A CA 1
ATOM 2054 C C . PHE A 1 259 ? -20.022 -19.614 -0.743 1.00 73.44 259 PHE A C 1
ATOM 2056 O O . PHE A 1 259 ? -20.496 -20.421 0.053 1.00 73.44 259 PHE A O 1
ATOM 2063 N N . SER A 1 260 ? -19.880 -18.323 -0.426 1.00 69.38 260 SER A N 1
ATOM 2064 C CA . SER A 1 260 ? -20.267 -17.795 0.890 1.00 69.38 260 SER A CA 1
ATOM 2065 C C . SER A 1 260 ? -21.785 -17.832 1.124 1.00 69.38 260 SER A C 1
ATOM 2067 O O . SER A 1 260 ? -22.218 -18.151 2.225 1.00 69.38 260 SER A O 1
ATOM 2069 N N . GLY A 1 261 ? -22.601 -17.576 0.095 1.00 58.59 261 GLY A N 1
ATOM 2070 C CA . GLY A 1 261 ? -24.065 -17.646 0.188 1.00 58.59 261 GLY A CA 1
ATOM 2071 C C . GLY A 1 261 ? -24.617 -19.066 0.358 1.00 58.59 261 GLY A C 1
ATOM 2072 O O . GLY A 1 261 ? -25.676 -19.239 0.954 1.00 58.59 261 GLY A O 1
ATOM 2073 N N . LYS A 1 262 ? -23.894 -20.095 -0.108 1.00 53.78 262 LYS A N 1
ATOM 2074 C CA . LYS A 1 262 ? -24.235 -21.504 0.157 1.00 53.78 262 LYS A CA 1
ATOM 2075 C C . LYS A 1 262 ? -23.912 -21.927 1.594 1.00 53.78 262 LYS A C 1
ATOM 2077 O O . LYS A 1 262 ? -24.683 -22.678 2.176 1.00 53.78 262 LYS A O 1
ATOM 2082 N N . SER A 1 263 ? -22.846 -21.390 2.193 1.00 47.72 263 SER A N 1
ATOM 2083 C CA . SER A 1 263 ? -22.473 -21.685 3.588 1.00 47.72 263 SER A CA 1
ATOM 2084 C C . SER A 1 263 ? -23.515 -21.217 4.610 1.00 47.72 263 SER A C 1
ATOM 2086 O O . SER A 1 263 ? -23.602 -21.801 5.681 1.00 47.72 263 SER A O 1
ATOM 2088 N N . HIS A 1 264 ? -24.321 -20.198 4.291 1.00 41.94 264 HIS A N 1
ATOM 2089 C CA . HIS A 1 264 ? -25.381 -19.711 5.183 1.00 41.94 264 HIS A CA 1
ATOM 2090 C C . HIS A 1 264 ? -26.686 -20.521 5.084 1.00 41.94 264 HIS A C 1
ATOM 2092 O O . HIS A 1 264 ? -27.571 -20.359 5.914 1.00 41.94 264 HIS A O 1
ATOM 2098 N N . LYS A 1 265 ? -26.813 -21.407 4.085 1.00 45.16 265 LYS A N 1
ATOM 2099 C CA . LYS A 1 265 ? -27.969 -22.308 3.924 1.00 45.16 265 LYS A CA 1
ATOM 2100 C C . LYS A 1 265 ? -27.748 -23.712 4.506 1.00 45.16 265 LYS A C 1
ATOM 2102 O O . LYS A 1 265 ? -28.668 -24.515 4.450 1.00 45.16 265 LYS A O 1
ATOM 2107 N N . LEU A 1 266 ? -26.563 -24.009 5.051 1.00 43.97 266 LEU A N 1
ATOM 2108 C CA . LEU A 1 266 ? -26.206 -25.330 5.598 1.00 43.97 266 LEU A CA 1
ATOM 2109 C C . LEU A 1 266 ? -26.261 -25.415 7.135 1.00 43.97 266 LEU A C 1
ATOM 2111 O O . LEU A 1 266 ? -25.865 -26.430 7.690 1.00 43.97 266 LEU A O 1
ATOM 2115 N N . THR A 1 267 ? -26.805 -24.406 7.821 1.00 45.78 267 THR A N 1
ATOM 2116 C CA . THR A 1 267 ? -27.278 -24.554 9.210 1.00 45.78 267 THR A CA 1
ATOM 2117 C C . THR A 1 267 ? -28.787 -24.310 9.317 1.00 45.78 267 THR A C 1
ATOM 2119 O O . THR A 1 267 ? -29.205 -23.252 9.790 1.00 45.78 267 THR A O 1
ATOM 2122 N N . PRO A 1 268 ? -29.631 -25.257 8.880 1.00 39.72 268 PRO A N 1
ATOM 2123 C CA . PRO A 1 268 ? -30.943 -25.464 9.461 1.00 39.72 268 PRO A CA 1
ATOM 2124 C C . PRO A 1 268 ? -30.919 -26.743 10.308 1.00 39.72 268 PRO A C 1
ATOM 2126 O O . PRO A 1 268 ? -30.867 -27.838 9.764 1.00 39.72 268 PRO A O 1
ATOM 2129 N N . GLY A 1 269 ? -30.994 -26.568 11.627 1.00 43.12 269 GLY A N 1
ATOM 2130 C CA . GLY A 1 269 ? -31.462 -27.594 12.557 1.00 43.12 269 GLY A CA 1
ATOM 2131 C C . GLY A 1 269 ? -30.451 -28.662 12.959 1.00 43.12 269 GLY A C 1
ATOM 2132 O O . GLY A 1 269 ? -30.272 -29.644 12.256 1.00 43.12 269 GLY A O 1
ATOM 2133 N N . GLU A 1 270 ? -29.937 -28.537 14.178 1.00 34.16 270 GLU A N 1
ATOM 2134 C CA . GLU A 1 270 ? -30.139 -29.619 15.139 1.00 34.16 270 GLU A CA 1
ATOM 2135 C C . GLU A 1 270 ? -30.830 -28.989 16.352 1.00 34.16 270 GLU A C 1
ATOM 2137 O O . GLU A 1 270 ? -30.359 -28.009 16.932 1.00 34.16 270 GLU A O 1
ATOM 2142 N N . SER A 1 271 ? -32.053 -29.470 16.545 1.00 39.19 271 SER A N 1
ATOM 2143 C CA . SER A 1 271 ? -32.993 -29.240 17.638 1.00 39.19 271 SER A CA 1
ATOM 2144 C C . SER A 1 271 ? -32.461 -29.723 18.976 1.00 39.19 271 SER A C 1
ATOM 2146 O O . SER A 1 271 ? -31.871 -30.827 18.962 1.00 39.19 271 SER A O 1
#

pLDDT: mean 89.69, std 11.24, range [34.16, 97.94]

Foldseek 3Di:
DVLVCQQALVLLLVLLVVCCVLCHQNPDPVSSVCLNVLVFFTDLRLVVLLVVVVVVVCVVVLVVLVVCCVPPRLVSSVVVLVVVVVVLCVVANLVPDDPSGNHNSNLVLLVSLQSSLVSCLVVCVVDQLQVVLVVLLVVLVVVVCCPDQVNCCVPPVDDRDPVCRSCSNVNSNSVSVNCSSQVVLHYPVNVVCPDPVNVVCVLLVSQLVSCPVVLVVVLCVVPPPDPVSNVVSSVVSSVSSVCSSVPRNVVSNVVVCVVVVVVVVPDDDDD

Mean predicted aligned error: 6.09 Å

Nearest PDB structures (foldseek):
  2spm-assembly1_A  TM=2.100E-01  e=9.955E+00  Physeter macrocephalus